Protein AF-A0A1Y2A4E4-F1 (afdb_monomer)

pLDDT: mean 77.06, std 19.56, range [25.09, 95.38]

Secondary structure (DSSP, 8-state):
---HHHHHHHHHHHTSGGG--HHHHHHHHHHHHHHHH----HHHHHHHHHHHHHHHHHHHHHHHHHHHHHHHHHHHHHHHHS------------------------------HHHHHHHHHHHHHHHHHHHHHHHHHHHHHHGGGSSS-HHHHHHHHHHHHHHHHHTT-HHHHHHHHHHHHHHHHHHHSTT-S----SSHHHHHHHHHTPPP---SS-HHHHHHHHHHHHHHHHHHHHHTT--HHHHHS----HHHHHHHHHTT-HHHHHHHHHHHHHHHHHHIIIIITTT-HHHHHHHHHHHHHHHHTSTT--HHHHHHHHHHHHHHHHHHHHHHHS--

Radius of gyration: 25.04 Å; Cα contacts (8 Å, |Δi|>4): 281; chains: 1; bounding box: 75×57×62 Å

Foldseek 3Di:
DDDPVLLVVLLVLLLELLSFAPVSLVSLCVVCVCLVVDDVDPPSLLVVLVVQLVSLVSSLVSLLVSLVVVLVVVVVVVVVVPPDDPPDDDDDDDDDDDDDDDDDDDDDPPPPPVPVVVVSSPRSNVRSLSSNVSSLVSCVSSVVNDPDPPLVSLVSLLSSLVSCLSVPVLVSSLVSLLVSVVVLCVPPPVVVQDDDDDDSVVSLVSLQADADDDDPPPLLSNLVSSLSSNLSSCSSCLSVVNNVVVVVDDDRCNLVSLVVCCVVDVVSSQVSLQVLLVSLLVSLVPHDVQPPLVSSLVSNVSSLVSVVSHPPDDPVVSVVSNVVSVVSSVVNVVVVVPPD

Solvent-accessible surface area (backbone atoms only — not comparable to full-atom values): 19712 Å² total; per-residue (Å²): 132,86,61,64,69,64,53,51,52,51,50,59,30,40,70,37,68,94,61,35,34,66,69,54,38,54,49,49,52,61,70,45,34,68,70,76,69,51,72,96,48,68,71,63,50,40,61,44,20,76,62,47,39,65,51,28,53,51,47,34,53,40,37,53,49,41,55,49,51,53,45,52,53,54,53,52,52,49,50,63,71,67,69,83,80,84,86,77,89,85,81,92,84,90,89,82,89,80,92,76,90,77,92,72,92,74,81,87,75,81,77,75,61,69,60,63,56,56,55,70,45,48,56,22,50,50,21,48,49,56,41,39,54,52,25,48,54,52,40,61,76,27,39,94,58,44,100,55,60,72,67,61,56,54,45,49,51,49,51,49,32,50,47,27,49,69,73,68,38,49,71,64,19,51,57,48,47,51,53,50,48,55,50,48,38,65,70,77,40,79,66,75,64,86,89,81,81,91,48,76,67,53,52,44,49,55,54,32,46,53,77,87,73,97,58,96,62,65,54,69,60,52,46,54,45,53,44,51,47,32,53,46,44,53,49,50,30,48,75,70,72,54,50,63,59,65,79,75,53,88,64,71,29,57,62,57,45,36,55,64,37,35,84,79,39,50,70,59,23,36,52,50,28,50,50,51,22,53,53,38,54,48,52,28,75,76,65,21,66,83,76,38,41,68,59,26,42,54,41,48,50,53,20,50,53,33,44,68,72,31,95,84,73,53,72,67,58,52,52,54,49,53,51,53,46,51,51,55,32,54,54,56,54,53,59,66,68,69,78,117

Sequence (340 aa):
MLKVENINSILISYSSISKCNSKLVCSLNKIFKPVLTSKDDNENLKKLAFQYAPIAMKIFNQIIKTLSDINNDISSNKKRKIKFIDLSEDSTDNPTKKRRNNNNKINDEIINDDLDFVQNYTNEKISLIESSKITLKVLERLETYLNVKPIDIDLAHSNLITKLIEVQMIESAEIQLKHLYDRIKLRYFENKINDLYDEILELHKDILEIPVIDNAEDITKISQLIITTQLNSMKCLSCQNKLDFLFNGKNITMYKWCEYIRNKDKLLSEKLYSNICRVLLKLISEKYKDRNPVTAFNIQYLALEAMSRTSGFTISWYIDAVLKYGYSVEQKTKNNFGNY

Mean predicted aligned error: 11.76 Å

Structure (mmCIF, N/CA/C/O backbone):
data_AF-A0A1Y2A4E4-F1
#
_entry.id   AF-A0A1Y2A4E4-F1
#
loop_
_atom_site.group_PDB
_atom_site.id
_atom_site.type_symbol
_atom_site.label_atom_id
_atom_site.label_alt_id
_atom_site.label_comp_id
_atom_site.label_asym_id
_atom_site.label_entity_id
_atom_site.label_seq_id
_atom_site.pdbx_PDB_ins_code
_atom_site.Cartn_x
_atom_site.Cartn_y
_atom_site.Cartn_z
_atom_site.occupancy
_atom_site.B_iso_or_equiv
_atom_site.auth_seq_id
_atom_site.auth_comp_id
_atom_site.auth_asym_id
_atom_site.auth_atom_id
_atom_site.pdbx_PDB_model_num
ATOM 1 N N . MET A 1 1 ? -16.859 7.289 31.411 1.00 52.16 1 MET A N 1
ATOM 2 C CA . MET A 1 1 ? -17.017 8.324 30.366 1.00 52.16 1 MET A CA 1
ATOM 3 C C . MET A 1 1 ? -15.629 8.855 30.016 1.00 52.16 1 MET A C 1
ATOM 5 O O . MET A 1 1 ? -14.869 9.138 30.937 1.00 52.16 1 MET A O 1
ATOM 9 N N . LEU A 1 2 ? -15.248 8.891 28.734 1.00 63.44 2 LEU A N 1
ATOM 10 C CA . LEU A 1 2 ? -13.931 9.385 28.301 1.00 63.44 2 LEU A CA 1
ATOM 11 C C . LEU A 1 2 ? -13.804 10.881 28.614 1.00 63.44 2 LEU A C 1
ATOM 13 O O . LEU A 1 2 ? -14.659 11.665 28.211 1.00 63.44 2 LEU A O 1
ATOM 17 N N . LYS A 1 3 ? -12.741 11.290 29.313 1.00 72.56 3 LYS A N 1
ATOM 18 C CA . LYS A 1 3 ? -12.461 12.716 29.519 1.00 72.56 3 LYS A CA 1
ATOM 19 C C . LYS A 1 3 ? -11.923 13.300 28.214 1.00 72.56 3 LYS A C 1
ATOM 21 O O . LYS A 1 3 ? -10.836 12.922 27.783 1.00 72.56 3 LYS A O 1
ATOM 26 N N . VAL A 1 4 ? -12.682 14.204 27.595 1.00 68.62 4 VAL A N 1
ATOM 27 C CA . VAL A 1 4 ? -12.339 14.860 26.316 1.00 68.62 4 VAL A CA 1
ATOM 28 C C . VAL A 1 4 ? -10.959 15.527 26.375 1.00 68.62 4 VAL A C 1
ATOM 30 O O . VAL A 1 4 ? -10.183 15.435 25.428 1.00 68.62 4 VAL A O 1
ATOM 33 N N . GLU A 1 5 ? -10.606 16.098 27.526 1.00 64.69 5 GLU A N 1
ATOM 34 C CA . GLU A 1 5 ? -9.295 16.700 27.800 1.00 64.69 5 GLU A CA 1
ATOM 35 C C . GLU A 1 5 ? -8.127 15.718 27.602 1.00 64.69 5 GLU A C 1
ATOM 37 O O . GLU A 1 5 ? -7.106 16.088 27.024 1.00 64.69 5 GLU A O 1
ATOM 42 N N . ASN A 1 6 ? -8.294 14.444 27.985 1.00 79.06 6 ASN A N 1
ATOM 43 C CA . ASN A 1 6 ? -7.264 13.413 27.808 1.00 79.06 6 ASN A CA 1
ATOM 44 C C . ASN A 1 6 ? -7.073 13.025 26.336 1.00 79.06 6 ASN A C 1
ATOM 46 O O . ASN A 1 6 ? -5.987 12.620 25.940 1.00 79.06 6 ASN A O 1
ATOM 50 N N . ILE A 1 7 ? -8.126 13.115 25.522 1.00 81.44 7 ILE A N 1
ATOM 51 C CA . ILE A 1 7 ? -8.045 12.804 24.089 1.00 81.44 7 ILE A CA 1
ATOM 52 C C . ILE A 1 7 ? -7.378 13.962 23.349 1.00 81.44 7 ILE A C 1
ATOM 54 O O . ILE A 1 7 ? -6.497 13.741 22.520 1.00 81.44 7 ILE A O 1
ATOM 58 N N . ASN A 1 8 ? -7.761 15.196 23.677 1.00 82.31 8 ASN A N 1
ATOM 59 C CA . ASN A 1 8 ? -7.178 16.387 23.070 1.00 82.31 8 ASN A CA 1
ATOM 60 C C . ASN A 1 8 ? -5.689 16.515 23.396 1.00 82.31 8 ASN A C 1
ATOM 62 O O . ASN A 1 8 ? -4.908 16.825 22.500 1.00 82.31 8 ASN A O 1
ATOM 66 N N . SER A 1 9 ? -5.272 16.219 24.632 1.00 84.25 9 SER A N 1
ATOM 67 C CA . SER A 1 9 ? -3.849 16.231 24.987 1.00 84.25 9 SER A CA 1
ATOM 68 C C . SER A 1 9 ? -3.047 15.221 24.161 1.00 84.25 9 SER A C 1
ATOM 70 O O . SER A 1 9 ? -1.995 15.568 23.635 1.00 84.25 9 SER A O 1
ATOM 72 N N . ILE A 1 10 ? -3.584 14.017 23.947 1.00 84.94 10 ILE A N 1
ATOM 73 C CA . ILE A 1 10 ? -2.958 12.990 23.105 1.00 84.94 10 ILE A CA 1
ATOM 74 C C . ILE A 1 10 ? -2.880 13.423 21.640 1.00 84.94 10 ILE A C 1
ATOM 76 O O . ILE A 1 10 ? -1.838 13.255 21.009 1.00 84.94 10 ILE A O 1
ATOM 80 N N . LEU A 1 11 ? -3.949 14.005 21.093 1.00 84.81 11 LEU A N 1
ATOM 81 C CA . LEU A 1 11 ? -3.948 14.523 19.722 1.00 84.81 11 LEU A CA 1
ATOM 82 C C . LEU A 1 11 ? -2.909 15.639 19.540 1.00 84.81 11 LEU A C 1
ATOM 84 O O . LEU A 1 11 ? -2.193 15.647 18.541 1.00 84.81 11 LEU A O 1
ATOM 88 N N . ILE A 1 12 ? -2.780 16.539 20.520 1.00 86.25 12 ILE A N 1
ATOM 89 C CA . ILE A 1 12 ? -1.754 17.593 20.536 1.00 86.25 12 ILE A CA 1
ATOM 90 C C . ILE A 1 12 ? -0.348 16.994 20.654 1.00 86.25 12 ILE A C 1
ATOM 92 O O . ILE A 1 12 ? 0.596 17.515 20.066 1.00 86.25 12 ILE A O 1
ATOM 96 N N . SER A 1 13 ? -0.170 15.909 21.405 1.00 85.44 13 SER A N 1
ATOM 97 C CA . SER A 1 13 ? 1.123 15.228 21.468 1.00 85.44 13 SER A CA 1
ATOM 98 C C . SER A 1 13 ? 1.496 14.605 20.125 1.00 85.44 13 SER A C 1
ATOM 100 O O . SER A 1 13 ? 2.639 14.737 19.705 1.00 85.44 13 SER A O 1
ATOM 102 N N . TYR A 1 14 ? 0.542 14.004 19.409 1.00 88.44 14 TYR A N 1
ATOM 103 C CA . TYR A 1 14 ? 0.808 13.451 18.081 1.00 88.44 14 TYR A CA 1
ATOM 104 C C . TYR A 1 14 ? 0.919 14.493 16.977 1.00 88.44 14 TYR A C 1
ATOM 106 O O . TYR A 1 14 ? 1.303 14.117 15.879 1.00 88.44 14 TYR A O 1
ATOM 114 N N . SER A 1 15 ? 0.633 15.776 17.214 1.00 86.12 15 SER A N 1
ATOM 115 C CA . SER A 1 15 ? 0.840 16.815 16.197 1.00 86.12 15 SER A CA 1
ATOM 116 C C . SER A 1 15 ? 2.300 17.238 16.030 1.00 86.12 15 SER A C 1
ATOM 118 O O . SER A 1 15 ? 2.618 17.929 15.068 1.00 86.12 15 SER A O 1
ATOM 120 N N . SER A 1 16 ? 3.186 16.824 16.940 1.00 84.19 16 SER A N 1
ATOM 121 C CA . SER A 1 16 ? 4.608 17.164 16.917 1.00 84.19 16 SER A CA 1
ATOM 122 C C . SER A 1 16 ? 5.448 15.963 17.320 1.00 84.19 16 SER A C 1
ATOM 124 O O . SER A 1 16 ? 5.288 15.435 18.421 1.00 84.19 16 SER A O 1
ATOM 126 N N . ILE A 1 17 ? 6.402 15.568 16.473 1.00 82.50 17 ILE A N 1
ATOM 127 C CA . ILE A 1 17 ? 7.252 14.406 16.751 1.00 82.50 17 ILE A CA 1
ATOM 128 C C . ILE A 1 17 ? 8.035 14.533 18.064 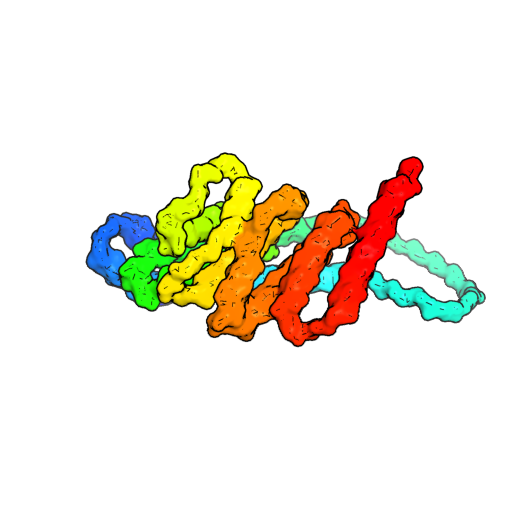1.00 82.50 17 ILE A C 1
ATOM 130 O O . ILE A 1 17 ? 8.097 13.572 18.819 1.00 82.50 17 ILE A O 1
ATOM 134 N N . SER A 1 18 ? 8.521 15.729 18.404 1.00 82.06 18 SER A N 1
ATOM 135 C CA . SER A 1 18 ? 9.272 15.993 19.644 1.00 82.06 18 SER A CA 1
ATOM 136 C C . SER A 1 18 ? 8.498 15.708 20.937 1.00 82.06 18 SER A C 1
ATOM 138 O O . SER A 1 18 ? 9.076 15.669 22.018 1.00 82.06 18 SER A O 1
ATOM 140 N N . LYS A 1 19 ? 7.174 15.540 20.851 1.00 84.12 19 LYS A N 1
ATOM 141 C CA . LYS A 1 19 ? 6.310 15.211 21.991 1.00 84.12 19 LYS A CA 1
ATOM 142 C C . LYS A 1 19 ? 5.974 13.720 22.059 1.00 84.12 19 LYS A C 1
ATOM 144 O O . LYS A 1 19 ? 5.317 13.304 23.015 1.00 84.12 19 LYS A O 1
ATOM 149 N N . CYS A 1 20 ? 6.390 12.926 21.072 1.00 85.81 20 CYS A N 1
ATOM 150 C CA . CYS A 1 20 ? 6.051 11.514 20.957 1.00 85.81 20 CYS A CA 1
ATOM 151 C C . CYS A 1 20 ? 6.986 10.649 21.802 1.00 85.81 20 CYS A C 1
ATOM 153 O O . CYS A 1 20 ? 8.188 10.645 21.606 1.00 85.81 20 CYS A O 1
ATOM 155 N N . ASN A 1 21 ? 6.451 9.882 22.750 1.00 87.19 21 ASN A N 1
ATOM 156 C CA . ASN A 1 21 ? 7.269 9.009 23.596 1.00 87.19 21 ASN A CA 1
ATOM 157 C C . ASN A 1 21 ? 6.493 7.766 24.046 1.00 87.19 21 ASN A C 1
ATOM 159 O O . ASN A 1 21 ? 5.289 7.640 23.805 1.00 87.19 21 ASN A O 1
ATOM 163 N N . SER A 1 22 ? 7.169 6.840 24.721 1.00 85.00 22 SER A N 1
ATOM 164 C CA . SER A 1 22 ? 6.572 5.587 25.204 1.00 85.00 22 SER A CA 1
ATOM 165 C C . SER A 1 22 ? 5.397 5.791 26.177 1.00 85.00 22 SER A C 1
ATOM 167 O O . SER A 1 22 ? 4.478 4.971 26.217 1.00 85.00 22 SER A O 1
ATOM 169 N N . LYS A 1 23 ? 5.341 6.911 26.918 1.00 87.12 23 LYS A N 1
ATOM 170 C CA . LYS A 1 23 ? 4.212 7.217 27.819 1.00 87.12 23 LYS A CA 1
ATOM 171 C C . LYS A 1 23 ? 2.913 7.475 27.052 1.00 87.12 23 LYS A C 1
ATOM 173 O O . LYS A 1 23 ? 1.837 7.190 27.587 1.00 87.12 23 LYS A O 1
ATOM 178 N N . LEU A 1 24 ? 2.987 7.967 25.813 1.00 86.06 24 LEU A N 1
ATOM 179 C CA . LEU A 1 24 ? 1.805 8.117 24.959 1.00 86.06 24 LEU A CA 1
ATOM 180 C C . LEU A 1 24 ? 1.232 6.762 24.548 1.00 86.06 24 LEU A C 1
ATOM 182 O O . LEU A 1 24 ? 0.022 6.568 24.650 1.00 86.06 24 LEU A O 1
ATOM 186 N N . VAL A 1 25 ? 2.091 5.803 24.194 1.00 87.94 25 VAL A N 1
ATOM 187 C CA . VAL A 1 25 ? 1.684 4.420 23.890 1.00 87.94 25 VAL A CA 1
ATOM 188 C C . VAL A 1 25 ? 0.954 3.814 25.092 1.00 87.94 25 VAL A C 1
ATOM 190 O O . VAL A 1 25 ? -0.148 3.280 24.965 1.00 87.94 25 VAL A O 1
ATOM 193 N N . CYS A 1 26 ? 1.510 3.977 26.299 1.00 86.75 26 CYS A N 1
ATOM 194 C CA . CYS A 1 26 ? 0.861 3.552 27.542 1.00 86.75 26 CYS A CA 1
ATOM 195 C C . CYS A 1 26 ? -0.490 4.247 27.772 1.00 86.75 26 CYS A C 1
ATOM 197 O O . CYS A 1 26 ? -1.440 3.616 28.236 1.00 86.75 26 CYS A O 1
ATOM 199 N N . SER A 1 27 ? -0.593 5.538 27.452 1.00 87.94 27 SER A N 1
ATOM 200 C CA . SER A 1 27 ? -1.838 6.306 27.573 1.00 87.94 27 SER A CA 1
ATOM 201 C C . SER A 1 27 ? -2.910 5.807 26.607 1.00 87.94 27 SER A C 1
ATOM 203 O O . SER A 1 27 ? -4.051 5.608 27.023 1.00 87.94 27 SER A O 1
ATOM 205 N N . LEU A 1 28 ? -2.545 5.515 25.356 1.00 89.06 28 LEU A N 1
ATOM 206 C CA . LEU A 1 28 ? -3.453 4.910 24.383 1.00 89.06 28 LEU A CA 1
ATOM 207 C C . LEU A 1 28 ? -3.920 3.530 24.829 1.00 89.06 28 LEU A C 1
ATOM 209 O O . LEU A 1 28 ? -5.119 3.273 24.829 1.00 89.06 28 LEU A O 1
ATOM 213 N N . ASN A 1 29 ? -3.003 2.672 25.280 1.00 88.88 29 ASN A N 1
ATOM 214 C CA . ASN A 1 29 ? -3.359 1.358 25.809 1.00 88.88 29 ASN A CA 1
ATOM 215 C C . ASN A 1 29 ? -4.324 1.461 26.992 1.00 88.88 29 ASN A C 1
ATOM 217 O O . ASN A 1 29 ? -5.263 0.679 27.076 1.00 88.88 29 ASN A O 1
ATOM 221 N N . LYS A 1 30 ? -4.153 2.445 27.885 1.00 88.19 30 LYS A N 1
ATOM 222 C CA . LYS A 1 30 ? -5.098 2.695 28.986 1.00 88.19 30 LYS A CA 1
ATOM 223 C C . LYS A 1 30 ? -6.464 3.158 28.484 1.00 88.19 30 LYS A C 1
ATOM 225 O O . LYS A 1 30 ? -7.477 2.669 28.973 1.00 88.19 30 LYS A O 1
ATOM 230 N N . ILE A 1 31 ? -6.494 4.079 27.521 1.00 88.69 31 ILE A N 1
ATOM 231 C CA . ILE A 1 31 ? -7.736 4.615 26.949 1.00 88.69 31 ILE A CA 1
ATOM 232 C C . ILE A 1 31 ? -8.514 3.524 26.227 1.00 88.69 31 ILE A C 1
ATOM 234 O O . ILE A 1 31 ? -9.710 3.374 26.462 1.00 88.69 31 ILE A O 1
ATOM 238 N N . PHE A 1 32 ? -7.833 2.752 25.384 1.00 90.25 32 PHE A N 1
ATOM 239 C CA . PHE A 1 32 ? -8.431 1.710 24.563 1.00 90.25 32 PHE A CA 1
ATOM 240 C C . PHE A 1 32 ? -8.541 0.356 25.263 1.00 90.25 32 PHE A C 1
ATOM 242 O O . PHE A 1 32 ? -9.152 -0.553 24.702 1.00 90.25 32 PHE A O 1
ATOM 249 N N . LYS A 1 33 ? -8.035 0.221 26.499 1.00 89.38 33 LYS A N 1
ATOM 250 C CA . LYS A 1 33 ? -8.145 -1.001 27.310 1.00 89.38 33 LYS A CA 1
ATOM 251 C C . LYS A 1 33 ? -9.552 -1.608 27.280 1.00 89.38 33 LYS A C 1
ATOM 253 O O . LYS A 1 33 ? -9.629 -2.804 27.026 1.00 89.38 33 LYS A O 1
ATOM 258 N N . PRO A 1 34 ? -10.653 -0.840 27.451 1.00 86.56 34 PRO A N 1
ATOM 259 C CA . PRO A 1 34 ? -12.000 -1.407 27.431 1.00 86.56 34 PRO A CA 1
ATOM 260 C C . PRO A 1 34 ? -12.324 -2.151 26.134 1.00 86.56 34 PRO A C 1
ATOM 262 O O . PRO A 1 34 ? -12.910 -3.222 26.190 1.00 86.56 34 PRO A O 1
ATOM 265 N N . VAL A 1 35 ? -11.895 -1.632 24.980 1.00 87.44 35 VAL A N 1
ATOM 266 C CA . VAL A 1 35 ? -12.080 -2.305 23.685 1.00 87.44 35 VAL A CA 1
ATOM 267 C C . VAL A 1 35 ? -11.137 -3.500 23.576 1.00 87.44 35 VAL A C 1
ATOM 269 O O . VAL A 1 35 ? -11.566 -4.608 23.271 1.00 87.44 35 VAL A O 1
ATOM 272 N N . LEU A 1 36 ? -9.856 -3.297 23.888 1.00 84.88 36 LEU A N 1
ATOM 273 C CA . LEU A 1 36 ? -8.806 -4.298 23.699 1.00 84.88 36 LEU A CA 1
ATOM 274 C C . LEU A 1 36 ? -8.972 -5.538 24.588 1.00 84.88 36 LEU A C 1
ATOM 276 O O . LEU A 1 36 ? -8.594 -6.623 24.155 1.00 84.88 36 LEU A O 1
ATOM 280 N N . THR A 1 37 ? -9.533 -5.398 25.794 1.00 84.88 37 THR A N 1
ATOM 281 C CA . THR A 1 37 ? -9.696 -6.500 26.760 1.00 84.88 37 THR A CA 1
ATOM 282 C C . THR A 1 37 ? -11.131 -6.993 26.910 1.00 84.88 37 THR A C 1
ATOM 284 O O . THR A 1 37 ? -11.359 -7.931 27.671 1.00 84.88 37 THR A O 1
ATOM 287 N N . SER A 1 38 ? -12.109 -6.358 26.258 1.00 79.56 38 SER A N 1
ATOM 288 C CA . SER A 1 38 ? -13.492 -6.845 26.303 1.00 79.56 38 SER A CA 1
ATOM 289 C C . SER A 1 38 ? -13.588 -8.258 25.723 1.00 79.56 38 SER A C 1
ATOM 291 O O . SER A 1 38 ? -12.877 -8.603 24.775 1.00 79.56 38 SER A O 1
ATOM 293 N N . LYS A 1 39 ? -14.450 -9.087 26.319 1.00 75.38 39 LYS A N 1
ATOM 294 C CA . LYS A 1 39 ? -14.941 -10.304 25.666 1.00 75.38 39 LYS A CA 1
ATOM 295 C C . LYS A 1 39 ? -15.916 -9.889 24.566 1.00 75.38 39 LYS A C 1
ATOM 297 O O . LYS A 1 39 ? -16.476 -8.795 24.649 1.00 75.38 39 LYS A O 1
ATOM 302 N N . ASP A 1 40 ? -16.096 -10.736 23.561 1.00 68.25 40 ASP A N 1
ATOM 303 C CA . ASP A 1 40 ? -16.934 -10.455 22.390 1.00 68.25 40 ASP A CA 1
ATOM 304 C C . ASP A 1 40 ? -18.444 -10.500 22.707 1.00 68.25 40 ASP A C 1
ATOM 306 O O . ASP A 1 40 ? -19.223 -11.180 22.048 1.00 68.25 40 ASP A O 1
ATOM 310 N N . ASP A 1 41 ? -18.875 -9.759 23.732 1.00 66.06 41 ASP A N 1
ATOM 311 C CA . ASP A 1 41 ? -20.283 -9.526 24.031 1.00 66.06 41 ASP A CA 1
ATOM 312 C C . ASP A 1 41 ? -20.799 -8.377 23.152 1.00 66.06 41 ASP A C 1
ATOM 314 O O . ASP A 1 41 ? -20.422 -7.207 23.324 1.00 66.06 41 ASP A O 1
ATOM 318 N N . ASN A 1 42 ? -21.696 -8.725 22.222 1.00 66.81 42 ASN A N 1
ATOM 319 C CA . ASN A 1 42 ? -22.209 -7.849 21.162 1.00 66.81 42 ASN A CA 1
ATOM 320 C C . ASN A 1 42 ? -22.698 -6.470 21.658 1.00 66.81 42 ASN A C 1
ATOM 322 O O . ASN A 1 42 ? -22.431 -5.453 21.019 1.00 66.81 42 ASN A O 1
ATOM 326 N N . GLU A 1 43 ? -23.407 -6.383 22.791 1.00 74.56 43 GLU A N 1
ATOM 327 C CA . GLU A 1 43 ? -23.998 -5.109 23.238 1.00 74.56 43 GLU A CA 1
ATOM 328 C C . GLU A 1 43 ? -22.983 -4.109 23.806 1.00 74.56 43 GLU A C 1
ATOM 330 O O . GLU A 1 43 ? -23.106 -2.898 23.586 1.00 74.56 43 GLU A O 1
ATOM 335 N N . ASN A 1 44 ? -21.977 -4.592 24.536 1.00 77.56 44 ASN A N 1
ATOM 336 C CA . ASN A 1 44 ? -20.966 -3.727 25.139 1.00 77.56 44 ASN A CA 1
ATOM 337 C C . ASN A 1 44 ? -20.002 -3.203 24.073 1.00 77.56 44 ASN A C 1
ATOM 339 O O . ASN A 1 44 ? -19.738 -2.000 24.029 1.00 77.56 44 ASN A O 1
ATOM 343 N N . LEU A 1 45 ? -19.546 -4.069 23.164 1.00 80.25 45 LEU A N 1
ATOM 344 C CA . LEU A 1 45 ? -18.704 -3.663 22.038 1.00 80.25 45 LEU A CA 1
ATOM 345 C C . LEU A 1 45 ? -19.417 -2.681 21.108 1.00 80.25 45 LEU A C 1
ATOM 347 O O . LEU A 1 45 ? -18.819 -1.676 20.728 1.00 80.25 45 LEU A O 1
ATOM 351 N N . LYS A 1 46 ? -20.712 -2.882 20.832 1.00 82.56 46 LYS A N 1
ATOM 352 C CA . LYS A 1 46 ? -21.510 -1.937 20.038 1.00 82.56 46 LYS A CA 1
ATOM 353 C C . LYS A 1 46 ? -21.550 -0.538 20.657 1.00 82.56 46 LYS A C 1
ATOM 355 O O . LYS A 1 46 ? -21.364 0.450 19.951 1.00 82.56 46 LYS A O 1
ATOM 360 N N . LYS A 1 47 ? -21.738 -0.425 21.978 1.00 83.50 47 LYS A N 1
ATOM 361 C CA . LYS A 1 47 ? -21.698 0.873 22.684 1.00 83.50 47 LYS A CA 1
ATOM 362 C C . LYS A 1 47 ? -20.307 1.509 22.633 1.00 83.50 47 LYS A C 1
ATOM 364 O O . LYS A 1 47 ? -20.192 2.720 22.443 1.00 83.50 47 LYS A O 1
ATOM 369 N N . LEU A 1 48 ? -19.257 0.701 22.783 1.00 85.25 48 LEU A N 1
ATOM 370 C CA . LEU A 1 48 ? -17.876 1.169 22.682 1.00 85.25 48 LEU A CA 1
ATOM 371 C C . LEU A 1 48 ? -17.537 1.629 21.255 1.00 85.25 48 LEU A C 1
ATOM 373 O O . LEU A 1 48 ? -16.837 2.626 21.101 1.00 85.25 48 LEU A O 1
ATOM 377 N N . ALA A 1 49 ? -18.074 0.982 20.219 1.00 84.31 49 ALA A N 1
ATOM 378 C CA . ALA A 1 49 ? -17.800 1.305 18.821 1.00 84.31 49 ALA A CA 1
ATOM 379 C C . ALA A 1 49 ? -18.082 2.776 18.489 1.00 84.31 49 ALA A C 1
ATOM 381 O O . ALA A 1 49 ? -17.194 3.481 18.004 1.00 84.31 49 ALA A O 1
ATOM 382 N N . PHE A 1 50 ? -19.269 3.271 18.855 1.00 82.56 50 PHE A N 1
ATOM 383 C CA . PHE A 1 50 ? -19.669 4.663 18.621 1.00 82.56 50 PHE A CA 1
ATOM 384 C C . PHE A 1 50 ? -18.776 5.689 19.327 1.00 82.56 50 PHE A C 1
ATOM 386 O O . PHE A 1 50 ? -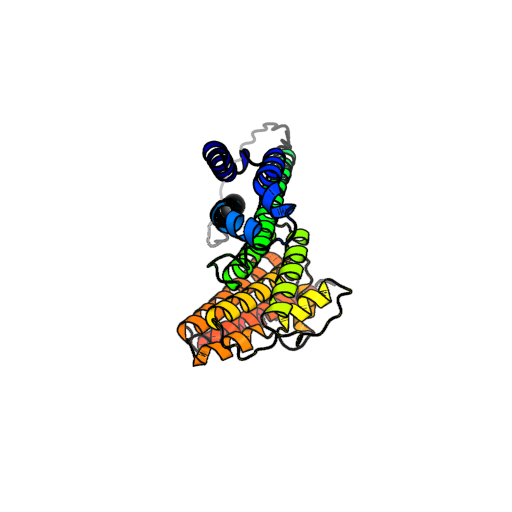18.622 6.809 18.844 1.00 82.56 50 PHE A O 1
ATOM 393 N N . GLN A 1 51 ? -18.180 5.323 20.462 1.00 84.44 51 GLN A N 1
ATOM 394 C CA . GLN A 1 51 ? -17.320 6.224 21.228 1.00 84.44 51 GLN A CA 1
ATOM 395 C C . GLN A 1 51 ? -15.874 6.176 20.736 1.00 84.44 51 GLN A C 1
ATOM 397 O O . GLN A 1 51 ? -15.250 7.214 20.532 1.00 84.44 51 GLN A O 1
ATOM 402 N N . TYR A 1 52 ? -15.332 4.975 20.550 1.00 88.31 52 TYR A N 1
ATOM 403 C CA . TYR A 1 52 ? -13.898 4.762 20.399 1.00 88.31 52 TYR A CA 1
ATOM 404 C C . TYR A 1 52 ? -13.423 4.778 18.951 1.00 88.31 52 TYR A C 1
ATOM 406 O O . TYR A 1 52 ? -12.304 5.227 18.711 1.00 88.31 52 TYR A O 1
ATOM 414 N N . ALA A 1 53 ? -14.236 4.360 17.980 1.00 87.31 53 ALA A N 1
ATOM 415 C CA . ALA A 1 53 ? -13.784 4.308 16.591 1.00 87.31 53 ALA A CA 1
ATOM 416 C C . ALA A 1 53 ? -13.509 5.689 15.972 1.00 87.31 53 ALA A C 1
ATOM 418 O O . ALA A 1 53 ? -12.445 5.851 15.369 1.00 87.31 53 ALA A O 1
ATOM 419 N N . PRO A 1 54 ? -14.354 6.728 16.164 1.00 87.12 54 PRO A N 1
ATOM 420 C CA . PRO A 1 54 ? -14.034 8.065 15.663 1.00 87.12 54 PRO A CA 1
ATOM 421 C C . PRO A 1 54 ? -12.742 8.615 16.276 1.00 87.12 54 PRO A C 1
ATOM 423 O O . PRO A 1 54 ? -11.983 9.317 15.612 1.00 87.12 54 PRO A O 1
ATOM 426 N N . ILE A 1 55 ? -12.477 8.284 17.544 1.00 88.69 55 ILE A N 1
ATOM 427 C CA . ILE A 1 55 ? -11.262 8.692 18.255 1.00 88.69 55 ILE A CA 1
ATOM 428 C C . ILE A 1 55 ? -10.049 7.944 17.701 1.00 88.69 55 ILE A C 1
ATOM 430 O O . ILE A 1 55 ? -9.049 8.579 17.376 1.00 88.69 55 ILE A O 1
ATOM 434 N N . ALA A 1 56 ? -10.140 6.621 17.555 1.00 89.94 56 ALA A N 1
ATOM 435 C CA . ALA A 1 56 ? -9.073 5.795 17.006 1.00 89.94 56 ALA A CA 1
ATOM 436 C C . ALA A 1 56 ? -8.695 6.246 15.591 1.00 89.94 56 ALA A C 1
ATOM 438 O O . ALA A 1 56 ? -7.518 6.472 15.331 1.00 89.94 56 ALA A O 1
ATOM 439 N N . MET A 1 57 ? -9.682 6.496 14.724 1.00 90.69 57 MET A N 1
ATOM 440 C CA . MET A 1 57 ? -9.443 6.989 13.366 1.00 90.69 57 MET A CA 1
ATOM 441 C C . MET A 1 57 ? -8.827 8.397 13.355 1.00 90.69 57 MET A C 1
ATOM 443 O O . MET A 1 57 ? -7.894 8.659 12.599 1.00 90.69 57 MET A O 1
ATOM 447 N N . LYS A 1 58 ? -9.291 9.315 14.218 1.00 90.81 58 LYS A N 1
ATOM 448 C CA . LYS A 1 58 ? -8.690 10.657 14.345 1.00 90.81 58 LYS A CA 1
ATOM 449 C C . LYS A 1 58 ? -7.231 10.596 14.791 1.00 90.81 58 LYS A C 1
ATOM 451 O O . LYS A 1 58 ? -6.393 11.274 14.202 1.00 90.81 58 LYS A O 1
ATOM 456 N N . ILE A 1 59 ? -6.930 9.788 15.808 1.00 91.19 59 ILE A N 1
ATOM 457 C CA . ILE A 1 59 ? -5.563 9.604 16.307 1.00 91.19 59 ILE A CA 1
ATOM 458 C C . ILE A 1 59 ? -4.694 8.965 15.221 1.00 91.19 59 ILE A C 1
ATOM 460 O O . ILE A 1 59 ? -3.608 9.469 14.951 1.00 91.19 59 ILE A O 1
ATOM 464 N N . PHE A 1 60 ? -5.187 7.920 14.553 1.00 92.75 60 PHE A N 1
ATOM 465 C CA . PHE A 1 60 ? -4.485 7.267 13.451 1.00 92.75 60 PHE A CA 1
ATOM 466 C C . PHE A 1 60 ? -4.130 8.260 12.337 1.00 92.75 60 PHE A C 1
ATOM 468 O O . PHE A 1 60 ? -2.966 8.388 11.966 1.00 92.75 60 PHE A O 1
ATOM 475 N N . ASN A 1 61 ? -5.104 9.039 11.862 1.00 91.81 61 ASN A N 1
ATOM 476 C CA . ASN A 1 61 ? -4.876 10.034 10.815 1.00 91.81 61 ASN A CA 1
ATOM 477 C C . ASN A 1 61 ? -3.875 11.115 11.244 1.00 91.81 61 ASN A C 1
ATOM 479 O O . ASN A 1 61 ? -3.044 11.538 10.440 1.00 91.81 61 ASN A O 1
ATOM 483 N N . GLN A 1 62 ? -3.911 11.534 12.513 1.00 92.06 62 GLN A N 1
ATOM 484 C CA . GLN A 1 62 ? -2.931 12.473 13.055 1.00 92.06 62 GLN A CA 1
ATOM 485 C C . GLN A 1 62 ? -1.519 11.871 13.065 1.00 92.06 62 GLN A C 1
ATOM 487 O O . GLN A 1 62 ? -0.575 12.544 12.662 1.00 92.06 62 GLN A O 1
ATOM 492 N N . ILE A 1 63 ? -1.374 10.603 13.457 1.00 91.81 63 ILE A N 1
ATOM 493 C CA . ILE A 1 63 ? -0.094 9.883 13.426 1.00 91.81 63 ILE A CA 1
ATOM 494 C C . ILE A 1 63 ? 0.438 9.776 11.990 1.00 91.81 63 ILE A C 1
ATOM 496 O O . ILE A 1 63 ? 1.606 10.072 11.750 1.00 91.81 63 ILE A O 1
ATOM 500 N N . ILE A 1 64 ? -0.407 9.403 11.023 1.00 91.44 64 ILE A N 1
ATOM 501 C CA . ILE A 1 64 ? -0.024 9.296 9.604 1.00 91.44 64 ILE A CA 1
ATOM 502 C C . ILE A 1 64 ? 0.430 10.643 9.039 1.00 91.44 64 ILE A C 1
ATOM 504 O O . ILE A 1 64 ? 1.410 10.702 8.288 1.00 91.44 64 ILE A O 1
ATOM 508 N N . LYS A 1 65 ? -0.254 11.730 9.409 1.00 90.44 65 LYS A N 1
ATOM 509 C CA . LYS A 1 65 ? 0.158 13.085 9.038 1.00 90.44 65 LYS A CA 1
ATOM 510 C C . LYS A 1 65 ? 1.558 13.386 9.574 1.00 90.44 65 LYS A C 1
ATOM 512 O O . LYS A 1 65 ? 2.441 13.720 8.794 1.00 90.44 65 LYS A O 1
ATOM 517 N N . THR A 1 66 ? 1.785 13.150 10.860 1.00 89.06 66 THR A N 1
ATOM 518 C CA . THR A 1 66 ? 3.080 13.407 11.499 1.00 89.06 66 THR A CA 1
ATOM 519 C C . THR A 1 66 ? 4.195 12.548 10.907 1.00 89.06 66 THR A C 1
ATOM 521 O O . THR A 1 66 ? 5.277 13.058 10.643 1.00 89.06 66 THR A O 1
ATOM 524 N N . LEU A 1 67 ? 3.934 11.273 10.595 1.00 87.12 67 LEU A N 1
ATOM 525 C CA . LEU A 1 67 ? 4.890 10.422 9.875 1.00 87.12 67 LEU A CA 1
ATOM 526 C C . LEU A 1 67 ? 5.239 10.968 8.480 1.00 87.12 67 LEU A C 1
ATOM 528 O O . LEU A 1 67 ? 6.379 10.845 8.034 1.00 87.12 67 LEU A O 1
ATOM 532 N N . SER A 1 68 ? 4.275 11.589 7.798 1.00 85.19 68 SER A N 1
ATOM 533 C CA . SER A 1 68 ? 4.496 12.211 6.487 1.00 85.19 68 SER A CA 1
ATOM 534 C C . SER A 1 68 ? 5.375 13.455 6.583 1.00 85.19 68 SER A C 1
ATOM 536 O O . SER A 1 68 ? 6.262 13.638 5.749 1.00 85.19 68 SER A O 1
ATOM 538 N N . ASP A 1 69 ? 5.161 14.276 7.609 1.00 83.88 69 ASP A N 1
ATOM 539 C CA . ASP A 1 69 ? 5.935 15.498 7.838 1.00 83.88 69 ASP A CA 1
ATOM 540 C C . ASP A 1 69 ? 7.417 15.168 8.096 1.00 83.88 69 ASP A C 1
ATOM 542 O O . ASP A 1 69 ? 8.295 15.761 7.470 1.00 83.88 69 ASP A O 1
ATOM 546 N N . ILE A 1 70 ? 7.705 14.112 8.869 1.00 78.56 70 ILE A N 1
ATOM 547 C CA . ILE A 1 70 ? 9.078 13.605 9.074 1.00 78.56 70 ILE A CA 1
ATOM 548 C C . ILE A 1 70 ? 9.761 13.272 7.744 1.00 78.56 70 ILE A C 1
ATOM 550 O O . ILE A 1 70 ? 10.924 13.613 7.525 1.00 78.56 70 ILE A O 1
ATOM 554 N N . ASN A 1 71 ? 9.064 12.564 6.853 1.00 72.25 71 ASN A N 1
ATOM 555 C CA . ASN A 1 71 ? 9.637 12.163 5.571 1.00 72.25 71 ASN A CA 1
ATOM 556 C C . ASN A 1 71 ? 9.950 13.390 4.694 1.00 72.25 71 ASN A C 1
ATOM 558 O O . ASN A 1 71 ? 11.002 13.453 4.051 1.00 72.25 71 ASN A O 1
ATOM 562 N N . ASN A 1 72 ? 9.079 14.401 4.716 1.00 74.50 72 ASN A N 1
ATOM 563 C CA . ASN A 1 72 ? 9.310 15.659 4.010 1.00 74.50 72 ASN A CA 1
ATOM 564 C C . ASN A 1 72 ? 10.547 16.393 4.549 1.00 74.50 72 ASN A C 1
ATOM 566 O O . ASN A 1 72 ? 11.382 16.833 3.751 1.00 74.50 72 ASN A O 1
ATOM 570 N N . ASP A 1 73 ? 10.727 16.440 5.869 1.00 68.25 73 ASP A N 1
ATOM 571 C CA . ASP A 1 73 ? 11.896 17.051 6.511 1.00 68.25 73 ASP A CA 1
ATOM 572 C C . ASP A 1 73 ? 13.197 16.315 6.159 1.00 68.25 73 ASP A C 1
ATOM 574 O O . ASP A 1 73 ? 14.185 16.939 5.764 1.00 68.25 73 ASP A O 1
ATOM 578 N N . ILE A 1 74 ? 13.188 14.978 6.175 1.00 65.69 74 ILE A N 1
ATOM 579 C CA . ILE A 1 74 ? 14.333 14.161 5.741 1.00 65.69 74 ILE A CA 1
ATOM 580 C C . ILE A 1 74 ? 14.655 14.420 4.261 1.00 65.69 74 ILE A C 1
ATOM 582 O O . ILE A 1 74 ? 15.822 14.574 3.888 1.00 65.69 74 ILE A O 1
ATOM 586 N N . SER A 1 75 ? 13.635 14.490 3.401 1.00 58.69 75 SER A N 1
ATOM 587 C CA . SER A 1 75 ? 13.816 14.715 1.963 1.00 58.69 75 SER A CA 1
ATOM 588 C C . SER A 1 75 ? 14.350 16.118 1.646 1.00 58.69 75 SER A C 1
ATOM 590 O O . SER A 1 75 ? 15.198 16.274 0.764 1.00 58.69 75 SER A O 1
ATOM 592 N N . SER A 1 76 ? 13.900 17.139 2.380 1.00 58.59 76 SER A N 1
ATOM 593 C CA . SER A 1 76 ? 14.333 18.525 2.194 1.00 58.59 76 SER A CA 1
ATOM 594 C C . SER A 1 76 ? 15.759 18.739 2.704 1.00 58.59 76 SER A C 1
ATOM 596 O O . SER A 1 76 ? 16.547 19.410 2.037 1.00 58.59 76 SER A O 1
ATOM 598 N N . ASN A 1 77 ? 16.146 18.075 3.797 1.00 52.59 77 ASN A N 1
ATOM 599 C CA . ASN A 1 77 ? 17.521 18.081 4.292 1.00 52.59 77 ASN A CA 1
ATOM 600 C C . ASN A 1 77 ? 18.480 17.310 3.372 1.00 52.59 77 ASN A C 1
ATOM 602 O O . ASN A 1 77 ? 19.588 17.785 3.123 1.00 52.59 77 ASN A O 1
ATOM 606 N N . LYS A 1 78 ? 18.048 16.193 2.763 1.00 49.31 78 LYS A N 1
ATOM 607 C CA . LYS A 1 78 ? 18.811 15.536 1.683 1.00 49.31 78 LYS A CA 1
ATOM 608 C C . LYS A 1 78 ? 18.984 16.456 0.471 1.00 49.31 78 LYS A C 1
ATOM 610 O O . LYS A 1 78 ? 20.090 16.568 -0.039 1.00 49.31 78 LYS A O 1
ATOM 615 N N . LYS A 1 79 ? 17.940 17.179 0.045 1.00 41.09 79 LYS A N 1
ATOM 616 C CA . LYS A 1 79 ? 18.036 18.167 -1.051 1.00 41.09 79 LYS A CA 1
ATOM 617 C C . LYS A 1 79 ? 18.926 19.368 -0.714 1.00 41.09 79 LYS A C 1
ATOM 619 O O . LYS A 1 79 ? 19.553 19.908 -1.615 1.00 41.09 79 LYS A O 1
ATOM 624 N N . ARG A 1 80 ? 19.009 19.783 0.556 1.00 34.91 80 ARG A N 1
ATOM 625 C CA . ARG A 1 80 ? 19.964 20.812 1.007 1.00 34.91 80 ARG A CA 1
ATOM 626 C C . ARG A 1 80 ? 21.410 20.307 0.998 1.00 34.91 80 ARG A C 1
ATOM 628 O O . ARG A 1 80 ? 22.289 21.080 0.645 1.00 34.91 80 ARG A O 1
ATOM 635 N N . LYS A 1 81 ? 21.648 19.024 1.310 1.00 33.19 81 LYS A N 1
ATOM 636 C CA . LYS A 1 81 ? 22.971 18.382 1.171 1.00 33.19 81 LYS A CA 1
ATOM 637 C C . LYS A 1 81 ? 23.346 18.093 -0.299 1.00 33.19 81 LYS A C 1
ATOM 639 O O . LYS A 1 81 ? 24.524 18.094 -0.623 1.00 33.19 81 LYS A O 1
ATOM 644 N N . ILE A 1 82 ? 22.372 17.929 -1.203 1.00 30.33 82 ILE A N 1
ATOM 645 C CA . ILE A 1 82 ? 22.565 17.783 -2.666 1.00 30.33 82 ILE A CA 1
ATOM 646 C C . ILE A 1 82 ? 22.356 19.139 -3.372 1.00 30.33 82 ILE A C 1
ATOM 648 O O . ILE A 1 82 ? 21.605 19.272 -4.336 1.00 30.33 82 ILE A O 1
ATOM 652 N N . LYS A 1 83 ? 23.005 20.189 -2.871 1.00 32.69 83 LYS A N 1
ATOM 653 C CA . LYS A 1 83 ? 23.262 21.410 -3.640 1.00 32.69 83 LYS A CA 1
ATOM 654 C C . LYS A 1 83 ? 24.759 21.659 -3.616 1.00 32.69 83 LYS A C 1
ATOM 656 O O . LYS A 1 83 ? 25.203 22.453 -2.812 1.00 32.69 83 LYS A O 1
ATOM 661 N N . PHE A 1 84 ? 25.496 20.916 -4.434 1.00 33.03 84 PHE A N 1
ATOM 662 C CA . PHE A 1 84 ? 26.719 21.318 -5.134 1.00 33.03 84 PHE A CA 1
ATOM 663 C C . PHE A 1 84 ? 27.134 20.127 -6.001 1.00 33.03 84 PHE A C 1
ATOM 665 O O . PHE A 1 84 ? 27.474 19.072 -5.479 1.00 33.03 84 PHE A O 1
ATOM 672 N N . ILE A 1 85 ? 26.960 20.290 -7.308 1.00 27.66 85 ILE A N 1
ATOM 673 C CA . ILE A 1 85 ? 27.800 19.877 -8.441 1.00 27.66 85 ILE A CA 1
ATOM 674 C C . ILE A 1 85 ? 26.975 20.377 -9.632 1.00 27.66 85 ILE A C 1
ATOM 676 O O . ILE A 1 85 ? 26.097 19.697 -10.160 1.00 27.66 85 ILE A O 1
ATOM 680 N N . ASP A 1 86 ? 27.161 21.659 -9.928 1.00 28.00 86 ASP A N 1
ATOM 681 C CA . ASP A 1 86 ? 26.765 22.226 -11.207 1.00 28.00 86 ASP A CA 1
ATOM 682 C C . ASP A 1 86 ? 27.866 21.797 -12.186 1.00 28.00 86 ASP A C 1
ATOM 684 O O . ASP A 1 86 ? 28.973 22.330 -12.153 1.00 28.00 86 ASP A O 1
ATOM 688 N N . LEU A 1 87 ? 27.624 20.726 -12.946 1.00 33.44 87 LEU A N 1
ATOM 689 C CA . LEU A 1 87 ? 28.469 20.355 -14.082 1.00 33.44 87 LEU A CA 1
ATOM 690 C C . LEU A 1 87 ? 27.927 21.079 -15.309 1.00 33.44 87 LEU A C 1
ATOM 692 O O . LEU A 1 87 ? 27.163 20.522 -16.095 1.00 33.44 87 LEU A O 1
ATOM 696 N N . SER A 1 88 ? 28.337 22.334 -15.437 1.00 29.50 88 SER A N 1
ATOM 697 C CA . SER A 1 88 ? 28.424 23.027 -16.714 1.00 29.50 88 SER A CA 1
ATOM 698 C C . SER A 1 88 ? 29.872 23.491 -16.882 1.00 29.50 88 SER A C 1
ATOM 700 O O . SER A 1 88 ? 30.270 24.543 -16.394 1.00 29.50 88 SER A O 1
ATOM 702 N N . GLU A 1 89 ? 30.684 22.654 -17.527 1.00 29.31 89 GLU A N 1
ATOM 703 C CA . GLU A 1 89 ? 31.920 23.102 -18.172 1.00 29.31 89 GLU A CA 1
ATOM 704 C C . GLU A 1 89 ? 31.605 23.439 -19.631 1.00 29.31 89 GLU A C 1
ATOM 706 O O . GLU A 1 89 ? 31.017 22.620 -20.335 1.00 29.31 89 GLU A O 1
ATOM 711 N N . ASP A 1 90 ? 31.924 24.679 -20.011 1.00 28.61 90 ASP A N 1
ATOM 712 C CA . ASP A 1 90 ? 32.548 25.147 -21.265 1.00 28.61 90 ASP A CA 1
ATOM 713 C C . ASP A 1 90 ? 32.352 26.686 -21.294 1.00 28.61 90 ASP A C 1
ATOM 715 O O . ASP A 1 90 ? 31.243 27.165 -21.077 1.00 28.61 90 ASP A O 1
ATOM 719 N N . SER A 1 91 ? 33.335 27.575 -21.479 1.00 29.48 91 SER A N 1
ATOM 720 C CA . SER A 1 91 ? 34.602 27.484 -22.209 1.00 29.48 91 SER A CA 1
ATOM 721 C C . SER A 1 91 ? 35.546 28.680 -21.902 1.00 29.48 91 SER A C 1
ATOM 723 O O . SER A 1 91 ? 35.081 29.786 -21.630 1.00 29.48 91 SER A O 1
ATOM 725 N N . THR A 1 92 ? 36.862 28.443 -22.060 1.00 30.08 92 THR A N 1
ATOM 726 C CA . THR A 1 92 ? 37.947 29.347 -22.555 1.00 30.08 92 THR A CA 1
ATOM 727 C C . THR A 1 92 ? 38.299 30.667 -21.834 1.00 30.08 92 THR A C 1
ATOM 729 O O . THR A 1 92 ? 37.597 31.661 -21.977 1.00 30.08 92 THR A O 1
ATOM 732 N N . ASP A 1 93 ? 39.457 30.701 -21.145 1.00 27.14 93 ASP A N 1
ATOM 733 C CA . ASP A 1 93 ? 40.714 31.389 -21.563 1.00 27.14 93 ASP A CA 1
ATOM 734 C C . ASP A 1 93 ? 41.617 31.853 -20.386 1.00 27.14 93 ASP A C 1
ATOM 736 O O . ASP A 1 93 ? 41.334 32.824 -19.697 1.00 27.14 93 ASP A O 1
ATOM 740 N N . ASN A 1 94 ? 42.722 31.114 -20.199 1.00 27.50 94 ASN A N 1
ATOM 741 C CA . ASN A 1 94 ? 44.135 31.467 -19.918 1.00 27.50 94 ASN A CA 1
ATOM 742 C C . ASN A 1 94 ? 44.600 32.672 -19.028 1.00 27.50 94 ASN A C 1
ATOM 744 O O . ASN A 1 94 ? 43.871 33.607 -18.727 1.00 27.50 94 ASN A O 1
ATOM 748 N N . PRO A 1 95 ? 45.862 32.648 -18.523 1.00 43.12 95 PRO A N 1
ATOM 749 C CA . PRO A 1 95 ? 46.162 32.808 -17.097 1.00 43.12 95 PRO A CA 1
ATOM 750 C C . PRO A 1 95 ? 46.913 34.105 -16.753 1.00 43.12 95 PRO A C 1
ATOM 752 O O . PRO A 1 95 ? 47.623 34.655 -17.585 1.00 43.12 95 PRO A O 1
ATOM 755 N N . THR A 1 96 ? 46.902 34.538 -15.484 1.00 25.47 96 THR A N 1
ATOM 756 C 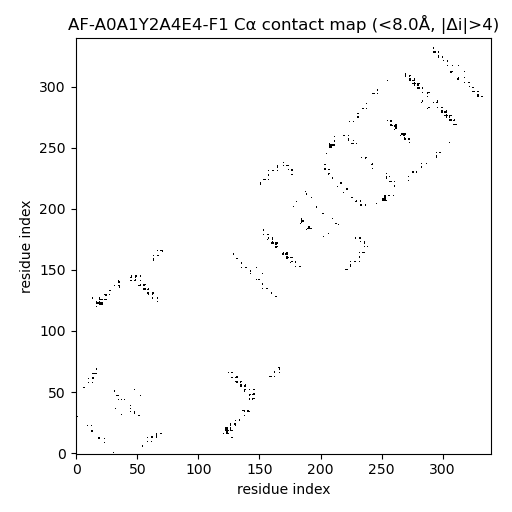CA . THR A 1 96 ? 48.086 35.156 -14.839 1.00 25.47 96 THR A CA 1
ATOM 757 C C . THR A 1 96 ? 47.946 35.340 -13.315 1.00 25.47 96 THR A C 1
ATOM 759 O O . THR A 1 96 ? 47.014 35.953 -12.817 1.00 25.47 96 THR A O 1
ATOM 762 N N . LYS A 1 97 ? 48.980 34.875 -12.594 1.00 28.05 97 LYS A N 1
ATOM 763 C CA . LYS A 1 97 ? 49.620 35.472 -11.396 1.00 28.05 97 LYS A CA 1
ATOM 764 C C . LYS A 1 97 ? 48.731 36.032 -10.258 1.00 28.05 97 LYS A C 1
ATOM 766 O O . LYS A 1 97 ? 48.353 37.194 -10.298 1.00 28.05 97 LYS A O 1
ATOM 771 N N . LYS A 1 98 ? 48.753 35.370 -9.089 1.00 27.64 98 LYS A N 1
ATOM 772 C CA . LYS A 1 98 ? 49.648 35.709 -7.948 1.00 27.64 98 LYS A CA 1
ATOM 773 C C . LYS A 1 98 ? 49.354 34.843 -6.715 1.00 27.64 98 LYS A C 1
ATOM 775 O O . LYS A 1 98 ? 48.248 34.822 -6.195 1.00 27.64 98 LYS A O 1
ATOM 780 N N . ARG A 1 99 ? 50.423 34.219 -6.210 1.00 30.56 99 ARG A N 1
ATOM 781 C CA . ARG A 1 99 ? 50.578 33.693 -4.846 1.00 30.56 99 ARG A CA 1
ATOM 782 C C . ARG A 1 99 ? 50.061 34.681 -3.793 1.00 30.56 99 ARG A C 1
ATOM 784 O O . ARG A 1 99 ? 50.488 35.835 -3.801 1.00 30.56 99 ARG A O 1
ATOM 791 N N . ARG A 1 100 ? 49.351 34.165 -2.788 1.00 25.09 100 ARG A N 1
ATOM 792 C CA . ARG A 1 100 ? 49.539 34.559 -1.384 1.00 25.09 100 ARG A CA 1
ATOM 793 C C . ARG A 1 100 ? 49.170 33.395 -0.465 1.00 25.09 100 ARG A C 1
ATOM 795 O O . ARG A 1 100 ? 48.015 33.000 -0.383 1.00 25.09 100 ARG A O 1
ATOM 802 N N . ASN A 1 101 ? 50.201 32.859 0.190 1.00 25.25 101 ASN A N 1
ATOM 803 C CA . ASN A 1 101 ? 50.089 32.050 1.396 1.00 25.25 101 ASN A CA 1
ATOM 804 C C . ASN A 1 101 ? 49.241 32.797 2.426 1.00 25.25 101 ASN A C 1
ATOM 806 O O . ASN A 1 101 ? 49.497 33.975 2.665 1.00 25.25 101 ASN A O 1
ATOM 810 N N . ASN A 1 102 ? 48.347 32.083 3.097 1.00 27.12 102 ASN A N 1
ATOM 811 C CA . ASN A 1 102 ? 48.107 32.300 4.514 1.00 27.12 102 ASN A CA 1
ATOM 812 C C . ASN A 1 102 ? 47.799 30.949 5.154 1.00 27.12 102 ASN A C 1
ATOM 814 O O . ASN A 1 102 ? 46.752 30.350 4.924 1.00 27.12 102 ASN A O 1
ATOM 818 N N . ASN A 1 103 ? 48.768 30.485 5.938 1.00 28.58 103 ASN A N 1
ATOM 819 C CA . ASN A 1 103 ? 48.574 29.464 6.948 1.00 28.58 103 ASN A CA 1
ATOM 820 C C . ASN A 1 103 ? 47.518 29.971 7.927 1.00 28.58 103 ASN A C 1
ATOM 822 O O . ASN A 1 103 ? 47.732 31.010 8.543 1.00 28.58 103 ASN A O 1
ATOM 826 N N . ASN A 1 104 ? 46.442 29.220 8.119 1.00 27.28 104 ASN A N 1
ATOM 827 C CA . ASN A 1 104 ? 45.741 29.208 9.392 1.00 27.28 104 ASN A CA 1
ATOM 828 C C . ASN A 1 104 ? 45.280 27.780 9.666 1.00 27.28 104 ASN A C 1
ATOM 830 O O . ASN A 1 104 ? 44.490 27.208 8.921 1.00 27.28 104 ASN A O 1
ATOM 834 N N . LYS A 1 105 ? 45.851 27.219 10.736 1.00 33.19 105 LYS A N 1
ATOM 835 C CA . LYS A 1 105 ? 45.402 25.997 11.397 1.00 33.19 105 LYS A CA 1
ATOM 836 C C . LYS A 1 105 ? 43.908 26.130 11.688 1.00 33.19 105 LYS A C 1
ATOM 838 O O . LYS A 1 105 ? 43.524 27.004 12.461 1.00 33.19 105 LYS A O 1
ATOM 843 N N . ILE A 1 106 ? 43.101 25.258 11.104 1.00 27.30 106 ILE A N 1
ATOM 844 C CA . ILE A 1 106 ? 41.775 24.938 11.621 1.00 27.30 106 ILE A CA 1
ATOM 845 C C . ILE A 1 106 ? 41.942 23.558 12.240 1.00 27.30 106 ILE A C 1
ATOM 847 O O . ILE A 1 106 ? 42.264 22.599 11.544 1.00 27.30 106 ILE A O 1
ATOM 851 N N . ASN A 1 107 ? 41.859 23.511 13.566 1.00 26.34 107 ASN A N 1
ATOM 852 C CA . ASN A 1 107 ? 41.765 22.263 14.300 1.00 26.34 107 ASN A CA 1
ATOM 853 C C . ASN A 1 107 ? 40.461 21.576 13.886 1.00 26.34 107 ASN A C 1
ATOM 855 O O . ASN A 1 107 ? 39.396 22.192 13.938 1.00 26.34 107 ASN A O 1
ATOM 859 N N . ASP A 1 108 ? 40.575 20.314 13.488 1.00 28.47 108 ASP A N 1
ATOM 860 C CA . ASP A 1 108 ? 39.460 19.402 13.285 1.00 28.47 108 ASP A CA 1
ATOM 861 C C . ASP A 1 108 ? 38.765 19.132 14.629 1.00 28.47 108 ASP A C 1
ATOM 863 O O . ASP A 1 108 ? 39.157 18.244 15.385 1.00 28.47 108 ASP A O 1
ATOM 867 N N . GLU A 1 109 ? 37.714 19.889 14.934 1.00 26.17 109 GLU A N 1
ATOM 868 C CA . GLU A 1 109 ? 36.633 19.402 15.789 1.00 26.17 109 GLU A CA 1
ATOM 869 C C . GLU A 1 109 ? 35.548 18.825 14.878 1.00 26.17 109 GLU A C 1
ATOM 871 O O . GLU A 1 109 ? 34.670 19.523 14.370 1.00 26.17 109 GLU A O 1
ATOM 876 N N . ILE A 1 110 ? 35.631 17.514 14.645 1.00 30.44 110 ILE A N 1
ATOM 877 C CA . ILE A 1 110 ? 34.511 16.725 14.134 1.00 30.44 110 ILE A CA 1
ATOM 878 C C . ILE A 1 110 ? 33.466 16.698 15.253 1.00 30.44 110 ILE A C 1
ATOM 880 O O . ILE A 1 110 ? 33.540 15.890 16.179 1.00 30.44 110 ILE A O 1
ATOM 884 N N . ILE A 1 111 ? 32.510 17.623 15.196 1.00 31.88 111 ILE A N 1
ATOM 885 C CA . ILE A 1 111 ? 31.334 17.613 16.062 1.00 31.88 111 ILE A CA 1
ATOM 886 C C . ILE A 1 111 ? 30.476 16.401 15.665 1.00 31.88 111 ILE A C 1
ATOM 888 O O . ILE A 1 111 ? 29.863 16.367 14.597 1.00 31.88 111 ILE A O 1
ATOM 892 N N . ASN A 1 112 ? 30.451 15.393 16.537 1.00 32.25 112 ASN A N 1
ATOM 893 C CA . ASN A 1 112 ? 29.635 14.175 16.461 1.00 32.25 112 ASN A CA 1
ATOM 894 C C . ASN A 1 112 ? 28.138 14.438 16.772 1.00 32.25 112 ASN A C 1
ATOM 896 O O . ASN A 1 112 ? 27.520 13.686 17.519 1.00 32.25 112 ASN A O 1
ATOM 900 N N . ASP A 1 113 ? 27.522 15.478 16.201 1.00 33.03 113 ASP A N 1
ATOM 901 C CA . ASP A 1 113 ? 26.098 15.798 16.449 1.00 33.03 113 ASP A CA 1
ATOM 902 C C . ASP A 1 113 ? 25.121 14.892 15.666 1.00 33.03 113 ASP A C 1
ATOM 904 O O . ASP A 1 113 ? 23.931 14.813 15.984 1.00 33.03 113 ASP A O 1
ATOM 908 N N . ASP A 1 114 ? 25.602 14.167 14.649 1.00 37.50 114 ASP A N 1
ATOM 909 C CA . ASP A 1 114 ? 24.752 13.340 13.780 1.00 37.50 114 ASP A CA 1
ATOM 910 C C . ASP A 1 114 ? 24.278 12.028 14.453 1.00 37.50 114 ASP A C 1
ATOM 912 O O . ASP A 1 114 ? 23.236 11.495 14.066 1.00 37.50 114 ASP A O 1
ATOM 916 N N . LEU A 1 115 ? 24.977 11.503 15.474 1.00 35.50 115 LEU A N 1
ATOM 917 C CA . LEU A 1 115 ? 24.565 10.258 16.151 1.00 35.50 115 LEU A CA 1
ATOM 918 C C . LEU A 1 115 ? 23.426 10.476 17.161 1.00 35.50 115 LEU A C 1
ATOM 920 O O . LEU A 1 115 ? 22.442 9.731 17.142 1.00 35.50 115 LEU A O 1
ATOM 924 N N . ASP A 1 116 ? 23.511 11.514 17.994 1.00 36.16 116 ASP A N 1
ATOM 925 C CA . ASP A 1 116 ? 22.491 11.802 19.013 1.00 36.16 116 ASP A CA 1
ATOM 926 C C . ASP A 1 116 ? 21.182 12.311 18.393 1.00 36.16 116 ASP A C 1
ATOM 928 O O . ASP A 1 116 ? 20.089 12.002 18.881 1.00 36.16 116 ASP A O 1
ATOM 932 N N . PHE A 1 117 ? 21.258 13.022 17.261 1.00 41.19 117 PHE A N 1
ATOM 933 C CA . PHE A 1 117 ? 20.073 13.450 16.518 1.00 41.19 117 PHE A CA 1
ATOM 934 C C . PHE A 1 117 ? 19.310 12.256 15.927 1.00 41.19 117 PHE A C 1
ATOM 936 O O . PHE A 1 117 ? 18.088 12.203 16.026 1.00 41.19 117 PHE A O 1
ATOM 943 N N . VAL A 1 118 ? 19.999 11.262 15.354 1.00 47.00 118 VAL A N 1
ATOM 944 C CA . VAL A 1 118 ? 19.360 10.073 14.756 1.00 47.00 118 VAL A CA 1
ATOM 945 C C . VAL A 1 118 ? 18.756 9.153 15.827 1.00 47.00 118 VAL A C 1
ATOM 947 O O . VAL A 1 118 ? 17.654 8.624 15.636 1.00 47.00 118 VAL A O 1
ATOM 950 N N . GLN A 1 119 ? 19.413 9.021 16.982 1.00 45.34 119 GLN A N 1
ATOM 951 C CA . GLN A 1 119 ? 18.913 8.223 18.104 1.00 45.34 119 GLN A CA 1
ATOM 952 C C . GLN A 1 119 ? 17.610 8.814 18.688 1.00 45.34 119 GLN A C 1
ATOM 954 O O . GLN A 1 119 ? 16.645 8.076 18.909 1.00 45.34 119 GLN A O 1
ATOM 959 N N . ASN A 1 120 ? 17.533 10.146 18.816 1.00 48.62 120 ASN A N 1
ATOM 960 C CA . ASN A 1 120 ? 16.381 10.906 19.334 1.00 48.62 120 ASN A CA 1
ATOM 961 C C . ASN A 1 120 ? 15.176 11.029 18.383 1.00 48.62 120 ASN A C 1
ATOM 963 O O . ASN A 1 120 ? 14.211 11.700 18.718 1.00 48.62 120 ASN A O 1
ATOM 967 N N . TYR A 1 121 ? 15.202 10.437 17.187 1.00 60.91 121 TYR A N 1
ATOM 968 C CA . TYR A 1 121 ? 13.974 10.238 16.399 1.00 60.91 121 TYR A CA 1
ATOM 969 C C . TYR A 1 121 ? 13.490 8.796 16.437 1.00 60.91 121 TYR A C 1
ATOM 971 O O . TYR A 1 121 ? 12.371 8.508 16.010 1.00 60.91 121 TYR A O 1
ATOM 979 N N . THR A 1 122 ? 14.329 7.867 16.887 1.00 74.00 122 THR A N 1
ATOM 980 C CA . THR A 1 122 ? 14.028 6.440 16.797 1.00 74.00 122 THR A CA 1
ATOM 981 C C . THR A 1 122 ? 12.943 6.062 17.803 1.00 74.00 122 THR A C 1
ATOM 983 O O . THR A 1 122 ? 11.973 5.401 17.435 1.00 74.00 122 THR A O 1
ATOM 986 N N . ASN A 1 123 ? 13.017 6.572 19.033 1.00 80.56 123 ASN A N 1
ATOM 987 C CA . ASN A 1 123 ? 12.027 6.292 20.078 1.00 80.56 123 ASN A CA 1
ATOM 988 C C . ASN A 1 123 ? 10.652 6.915 19.776 1.00 80.56 123 ASN A C 1
ATOM 990 O O . ASN A 1 123 ? 9.607 6.308 20.014 1.00 80.56 123 ASN A O 1
ATOM 994 N N . GLU A 1 124 ? 10.651 8.113 19.211 1.00 85.81 124 GLU A N 1
ATOM 995 C CA . GLU A 1 124 ? 9.497 8.902 18.807 1.00 85.81 124 GLU A CA 1
ATOM 996 C C . GLU A 1 124 ? 8.779 8.207 17.643 1.00 85.81 124 GLU A C 1
ATOM 998 O O . GLU A 1 124 ? 7.558 8.031 17.677 1.00 85.81 124 GLU A O 1
ATOM 1003 N N . LYS A 1 125 ? 9.539 7.748 16.635 1.00 84.44 125 LYS A N 1
ATOM 1004 C CA . LYS A 1 125 ? 9.026 6.944 15.513 1.00 84.44 125 LYS A CA 1
ATOM 1005 C C . LYS A 1 125 ? 8.433 5.628 16.000 1.00 84.44 125 LYS A C 1
ATOM 1007 O O . LYS A 1 125 ? 7.319 5.294 15.603 1.00 84.44 125 LYS A O 1
ATOM 1012 N N . ILE A 1 126 ? 9.127 4.916 16.892 1.00 86.38 126 ILE A N 1
ATOM 1013 C CA . ILE A 1 126 ? 8.608 3.687 17.509 1.00 86.38 126 ILE A CA 1
ATOM 1014 C C . ILE A 1 126 ? 7.288 3.981 18.231 1.00 86.38 126 ILE A C 1
ATOM 1016 O O . ILE A 1 126 ? 6.312 3.262 18.034 1.00 86.38 126 ILE A O 1
ATOM 1020 N N . SER A 1 127 ? 7.215 5.070 19.002 1.00 89.00 127 SER A N 1
ATOM 1021 C CA . SER A 1 127 ? 5.985 5.479 19.688 1.00 89.00 127 SER A CA 1
ATOM 1022 C C . SER A 1 127 ? 4.833 5.742 18.714 1.00 89.00 127 SER A C 1
ATOM 1024 O O . SER A 1 127 ? 3.736 5.215 18.913 1.00 89.00 127 SER A O 1
ATOM 1026 N N . LEU A 1 128 ? 5.071 6.496 17.636 1.00 89.56 128 LEU A N 1
ATOM 1027 C CA . LEU A 1 128 ? 4.076 6.744 16.585 1.00 89.56 128 LEU A CA 1
ATOM 1028 C C . LEU A 1 128 ? 3.573 5.430 15.973 1.00 89.56 128 LEU A C 1
ATOM 1030 O O . LEU A 1 128 ? 2.371 5.242 15.788 1.00 89.56 128 LEU A O 1
ATOM 1034 N N . ILE A 1 129 ? 4.478 4.491 15.715 1.00 88.94 129 ILE A N 1
ATOM 1035 C CA . ILE A 1 129 ? 4.155 3.218 15.072 1.00 88.94 129 ILE A CA 1
ATOM 1036 C C . ILE A 1 129 ? 3.360 2.309 15.993 1.00 88.94 129 ILE A C 1
ATOM 1038 O O . ILE A 1 129 ? 2.296 1.838 15.597 1.00 88.94 129 ILE A O 1
ATOM 1042 N N . GLU A 1 130 ? 3.804 2.101 17.227 1.00 90.44 130 GLU A N 1
ATOM 1043 C CA . GLU A 1 130 ? 3.055 1.290 18.188 1.00 90.44 130 GLU A CA 1
ATOM 1044 C C . GLU A 1 130 ? 1.661 1.875 18.434 1.00 90.44 130 GLU A C 1
ATOM 1046 O O . GLU A 1 130 ? 0.662 1.159 18.484 1.00 90.44 130 GLU A O 1
ATOM 1051 N N . SER A 1 131 ? 1.558 3.199 18.448 1.00 91.94 131 SER A N 1
ATOM 1052 C CA . SER A 1 131 ? 0.286 3.910 18.563 1.00 91.94 131 SER A CA 1
ATOM 1053 C C . SER A 1 131 ? -0.625 3.715 17.347 1.00 91.94 131 SER A C 1
ATOM 1055 O O . SER A 1 131 ? -1.836 3.525 17.501 1.00 91.94 131 SER A O 1
ATOM 1057 N N . SER A 1 132 ? -0.061 3.700 16.137 1.00 92.38 132 SER A N 1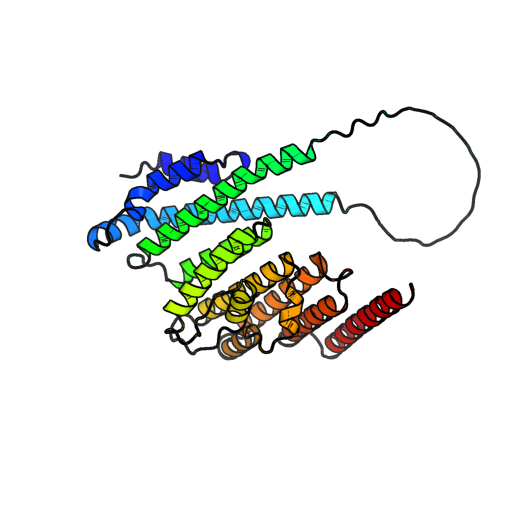
ATOM 1058 C CA . SER A 1 132 ? -0.808 3.384 14.913 1.00 92.38 132 SER A CA 1
ATOM 1059 C C . SER A 1 132 ? -1.322 1.939 14.911 1.00 92.38 132 SER A C 1
ATOM 1061 O O . SER A 1 132 ? -2.485 1.704 14.594 1.00 92.38 132 SER A O 1
ATOM 1063 N N . LYS A 1 133 ? -0.514 0.976 15.374 1.00 91.19 133 LYS A N 1
ATOM 1064 C CA . LYS A 1 133 ? -0.916 -0.434 15.498 1.00 91.19 133 LYS A CA 1
ATOM 1065 C C . LYS A 1 133 ? -2.045 -0.604 16.515 1.00 91.19 133 LYS A C 1
ATOM 1067 O O . LYS A 1 133 ? -3.017 -1.302 16.240 1.00 91.19 133 LYS A O 1
ATOM 1072 N N . ILE A 1 134 ? -1.957 0.070 17.666 1.00 92.19 134 ILE A N 1
ATOM 1073 C CA . ILE A 1 134 ? -3.016 0.061 18.689 1.00 92.19 134 ILE A CA 1
ATOM 1074 C C . ILE A 1 134 ? -4.324 0.617 18.119 1.00 92.19 134 ILE A C 1
ATOM 1076 O O . ILE A 1 134 ? -5.378 0.013 18.302 1.00 92.19 134 ILE A O 1
ATOM 1080 N N . THR A 1 135 ? -4.270 1.762 17.433 1.00 91.75 135 THR A N 1
ATOM 1081 C CA . THR A 1 135 ? -5.474 2.401 16.877 1.00 91.75 135 THR A CA 1
ATOM 1082 C C . THR A 1 135 ? -6.121 1.567 15.777 1.00 91.75 135 THR A C 1
ATOM 1084 O O . THR A 1 135 ? -7.343 1.428 15.791 1.00 91.75 135 THR A O 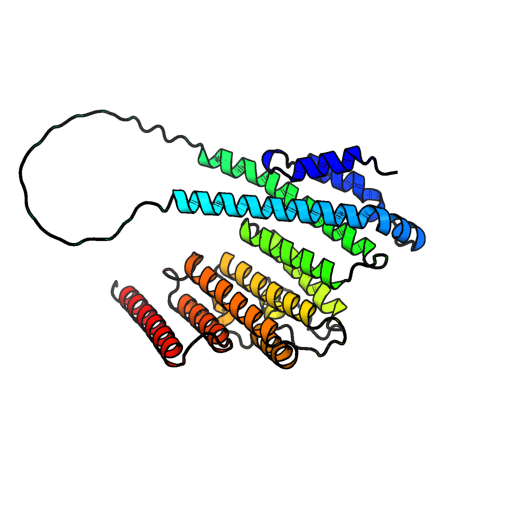1
ATOM 1087 N N . LEU A 1 136 ? -5.336 0.946 14.893 1.00 92.50 136 LEU A N 1
ATOM 1088 C CA . LEU A 1 136 ? -5.862 0.005 13.902 1.00 92.50 136 LEU A CA 1
ATOM 1089 C C . LEU A 1 136 ? -6.495 -1.215 14.571 1.00 92.50 136 LEU A C 1
ATOM 1091 O O . LEU A 1 136 ? -7.661 -1.487 14.320 1.00 92.50 136 LEU A O 1
ATOM 1095 N N . LYS A 1 137 ? -5.814 -1.857 15.527 1.00 92.12 137 LYS A N 1
ATOM 1096 C CA . LYS A 1 137 ? -6.363 -3.008 16.266 1.00 92.12 137 LYS A CA 1
ATOM 1097 C C . LYS A 1 137 ? -7.697 -2.700 16.954 1.00 92.12 137 LYS A C 1
ATOM 1099 O O . LYS A 1 137 ? -8.576 -3.554 17.052 1.00 92.12 137 LYS A O 1
ATOM 1104 N N . VAL A 1 138 ? -7.861 -1.473 17.448 1.00 90.31 138 VAL A N 1
ATOM 1105 C CA . VAL A 1 138 ? -9.135 -0.994 18.003 1.00 90.31 138 VAL A CA 1
ATOM 1106 C C . VAL A 1 138 ? -10.198 -0.880 16.915 1.00 90.31 138 VAL A C 1
ATOM 1108 O O . VAL A 1 138 ? -11.307 -1.360 17.123 1.00 90.31 138 VAL A O 1
ATOM 1111 N N . LEU A 1 139 ? -9.882 -0.267 15.772 1.00 91.44 139 LEU A N 1
ATOM 1112 C CA . LEU A 1 139 ? -10.816 -0.154 14.649 1.00 91.44 139 LEU A CA 1
ATOM 1113 C C . LEU A 1 139 ? -11.256 -1.530 14.143 1.00 91.44 139 LEU A C 1
ATOM 1115 O O . LEU A 1 139 ? -12.446 -1.730 13.936 1.00 91.44 139 LEU A O 1
ATOM 1119 N N . GLU A 1 140 ? -10.331 -2.482 14.038 1.00 90.94 140 GLU A N 1
ATOM 1120 C CA . GLU A 1 140 ? -10.619 -3.862 13.642 1.00 90.94 140 GLU A CA 1
ATOM 1121 C C . GLU A 1 140 ? -11.587 -4.554 14.606 1.00 90.94 140 GLU A C 1
ATOM 1123 O O . GLU A 1 140 ? -12.568 -5.147 14.172 1.00 90.94 140 GLU A O 1
ATOM 1128 N N . ARG A 1 141 ? -11.374 -4.441 15.926 1.00 88.06 141 ARG A N 1
ATOM 1129 C CA . ARG A 1 141 ? -12.303 -5.032 16.912 1.00 88.06 141 ARG A CA 1
ATOM 1130 C C . ARG A 1 141 ? -13.696 -4.416 16.877 1.00 88.06 141 ARG A C 1
ATOM 1132 O O . ARG A 1 141 ? -14.659 -5.060 17.281 1.00 88.06 141 ARG A O 1
ATOM 1139 N N . LEU A 1 142 ? -13.793 -3.152 16.482 1.00 87.56 142 LEU A N 1
ATOM 1140 C CA . LEU A 1 142 ? -15.054 -2.419 16.453 1.00 87.56 142 LEU A CA 1
ATOM 1141 C C . LEU A 1 142 ? -15.756 -2.527 15.096 1.00 87.56 142 LEU A C 1
ATOM 1143 O O . LEU A 1 142 ? -16.937 -2.209 15.018 1.00 87.56 142 LEU A O 1
ATOM 1147 N N . GLU A 1 143 ? -15.053 -2.984 14.060 1.00 86.81 143 GLU A N 1
ATOM 1148 C CA . GLU A 1 143 ? -15.457 -2.991 12.653 1.00 86.81 143 GLU A CA 1
ATOM 1149 C C . GLU A 1 143 ? -16.882 -3.504 12.424 1.00 86.81 143 GLU A C 1
ATOM 1151 O O . GLU A 1 143 ? -17.670 -2.836 11.761 1.00 86.81 143 GLU A O 1
ATOM 1156 N N . THR A 1 144 ? -17.253 -4.627 13.043 1.00 83.56 144 THR A N 1
ATOM 1157 C CA . THR A 1 144 ? -18.576 -5.263 12.893 1.00 83.56 144 THR A CA 1
ATOM 1158 C C . THR A 1 144 ? -19.743 -4.430 13.431 1.00 83.56 144 THR A C 1
ATOM 1160 O O . THR A 1 144 ? -20.899 -4.708 13.117 1.00 83.56 144 THR A O 1
ATOM 1163 N N . TYR A 1 145 ? -19.464 -3.398 14.229 1.00 82.69 145 TYR A N 1
ATOM 1164 C CA . TYR A 1 145 ? -20.462 -2.514 14.835 1.00 82.69 145 TYR A CA 1
ATOM 1165 C C . TYR A 1 145 ? -20.414 -1.089 14.284 1.00 82.69 145 TYR A C 1
ATOM 1167 O O . TYR A 1 145 ? -21.177 -0.227 14.731 1.00 82.69 145 TYR A O 1
ATOM 1175 N N . LEU A 1 146 ? -19.500 -0.816 13.355 1.00 74.31 146 LEU A N 1
ATOM 1176 C CA . LEU A 1 146 ? -19.323 0.496 12.759 1.00 74.31 146 LEU A CA 1
ATOM 1177 C C . LEU A 1 146 ? -20.059 0.590 11.433 1.00 74.31 146 LEU A C 1
ATOM 1179 O O . LEU A 1 146 ? -20.12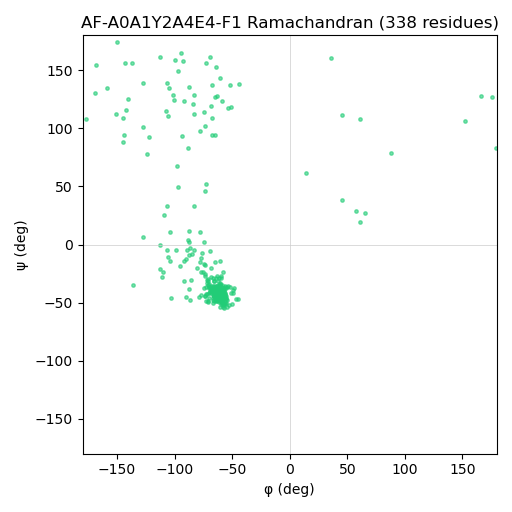2 -0.355 10.660 1.00 74.31 146 LEU A O 1
ATOM 1183 N N . ASN A 1 147 ? -20.514 1.800 11.116 1.00 71.38 147 ASN A N 1
ATOM 1184 C CA . ASN A 1 147 ? -20.903 2.152 9.752 1.00 71.38 147 ASN A CA 1
ATOM 1185 C C . ASN A 1 147 ? -19.675 2.566 8.911 1.00 71.38 147 ASN A C 1
ATOM 1187 O O . ASN A 1 147 ? -19.745 3.487 8.101 1.00 71.38 147 ASN A O 1
ATOM 1191 N N . VAL A 1 148 ? -18.514 1.963 9.187 1.00 73.12 148 VAL A N 1
ATOM 1192 C CA . VAL A 1 148 ? -17.275 2.152 8.425 1.00 73.12 148 VAL A CA 1
ATOM 1193 C C . VAL A 1 148 ? -17.145 0.939 7.529 1.00 73.12 148 VAL A C 1
ATOM 1195 O O . VAL A 1 148 ? -17.252 -0.187 8.016 1.00 73.12 148 VAL A O 1
ATOM 1198 N N . LYS A 1 149 ? -16.937 1.150 6.226 1.00 81.62 149 LYS A N 1
ATOM 1199 C CA . LYS A 1 149 ? -16.800 0.007 5.336 1.00 81.62 149 LYS A CA 1
ATOM 1200 C C . LYS A 1 149 ? -15.504 -0.729 5.677 1.00 81.62 149 LYS A C 1
ATOM 1202 O O . LYS A 1 149 ? -14.473 -0.074 5.835 1.00 81.62 149 LYS A O 1
ATOM 1207 N N . PRO A 1 150 ? -15.530 -2.063 5.713 1.00 85.06 150 PRO A N 1
ATOM 1208 C CA . PRO A 1 150 ? -14.359 -2.871 6.016 1.00 85.06 150 PRO A CA 1
ATOM 1209 C C . PRO A 1 150 ? -13.095 -2.496 5.210 1.00 85.06 150 PRO A C 1
ATOM 1211 O O . PRO A 1 150 ? -11.992 -2.369 5.747 1.00 85.06 150 PRO A O 1
ATOM 1214 N N . ILE A 1 151 ? -13.292 -2.167 3.931 1.00 88.12 151 ILE A N 1
ATOM 1215 C CA . ILE A 1 151 ? -12.255 -1.692 3.007 1.00 88.12 151 ILE A CA 1
ATOM 1216 C C . ILE A 1 151 ? -11.545 -0.400 3.450 1.00 88.12 151 ILE A C 1
ATOM 1218 O O . ILE A 1 151 ? -10.379 -0.195 3.122 1.00 88.12 151 ILE A O 1
ATOM 1222 N N . ASP A 1 152 ? -12.206 0.480 4.207 1.00 87.44 152 ASP A N 1
ATOM 1223 C CA . ASP A 1 152 ? -11.607 1.738 4.666 1.00 87.44 152 ASP A CA 1
ATOM 1224 C C . ASP A 1 152 ? -10.551 1.489 5.761 1.00 87.44 152 ASP A C 1
ATOM 1226 O O . ASP A 1 152 ? -9.557 2.214 5.841 1.00 87.44 152 ASP A O 1
ATOM 1230 N N . ILE A 1 153 ? -10.721 0.433 6.568 1.00 90.31 153 ILE A N 1
ATOM 1231 C CA . ILE A 1 153 ? -9.717 -0.017 7.546 1.00 90.31 153 ILE A CA 1
ATOM 1232 C C . ILE A 1 153 ? -8.532 -0.658 6.815 1.00 90.31 153 ILE A C 1
ATOM 1234 O O . ILE A 1 153 ? -7.378 -0.354 7.118 1.00 90.31 153 ILE A O 1
ATOM 1238 N N . ASP A 1 154 ? -8.796 -1.475 5.796 1.00 92.50 154 ASP A N 1
ATOM 1239 C CA . ASP A 1 154 ? -7.746 -2.124 5.004 1.00 92.50 154 ASP A CA 1
ATOM 1240 C C . ASP A 1 154 ? -6.880 -1.088 4.249 1.00 92.50 154 ASP A C 1
ATOM 1242 O O . ASP A 1 154 ? -5.649 -1.184 4.212 1.00 92.50 154 ASP A O 1
ATOM 1246 N N . LEU A 1 155 ? -7.496 -0.018 3.731 1.00 91.81 155 LEU A N 1
ATOM 1247 C CA . LEU A 1 155 ? -6.783 1.136 3.168 1.00 91.81 155 LEU A CA 1
ATOM 1248 C C . LEU A 1 155 ? -5.944 1.878 4.220 1.00 91.81 155 LEU A C 1
ATOM 1250 O O . LEU A 1 155 ? -4.842 2.341 3.912 1.00 91.81 155 LEU A O 1
ATOM 1254 N N . ALA A 1 156 ? -6.419 1.973 5.464 1.00 91.94 156 ALA A N 1
ATOM 1255 C CA . ALA A 1 156 ? -5.647 2.555 6.559 1.00 91.94 156 ALA A CA 1
ATOM 1256 C C . ALA A 1 156 ? -4.380 1.730 6.860 1.00 91.94 156 ALA A C 1
ATOM 1258 O O . ALA A 1 156 ? -3.296 2.310 6.970 1.00 91.94 156 ALA A O 1
ATOM 1259 N N . HIS A 1 157 ? -4.465 0.395 6.879 1.00 94.69 157 HIS A N 1
ATOM 1260 C CA . HIS A 1 157 ? -3.282 -0.475 6.964 1.00 94.69 157 HIS A CA 1
ATOM 1261 C C . HIS A 1 157 ? -2.312 -0.235 5.796 1.00 94.69 157 HIS A C 1
ATOM 1263 O O . HIS A 1 157 ? -1.115 -0.049 6.019 1.00 94.69 157 HIS A O 1
ATOM 1269 N N . SER A 1 158 ? -2.815 -0.161 4.560 1.00 94.44 158 SER A N 1
ATOM 1270 C CA . SER A 1 158 ? -1.987 0.107 3.371 1.00 94.44 158 SER A CA 1
ATOM 1271 C C . SER A 1 158 ? -1.251 1.456 3.446 1.00 94.44 158 SER A C 1
ATOM 1273 O O . SER A 1 158 ? -0.062 1.568 3.114 1.00 94.44 158 SER A O 1
ATOM 1275 N N . ASN A 1 159 ? -1.919 2.486 3.972 1.00 93.06 159 ASN A N 1
ATOM 1276 C CA . ASN A 1 159 ? -1.310 3.788 4.235 1.00 93.06 159 ASN A CA 1
ATOM 1277 C C . ASN A 1 159 ? -0.221 3.708 5.311 1.00 93.06 159 ASN A C 1
ATOM 1279 O O . ASN A 1 159 ? 0.858 4.268 5.116 1.00 93.06 159 ASN A O 1
ATOM 1283 N N . LEU A 1 160 ? -0.458 2.985 6.412 1.00 94.31 160 LEU A N 1
ATOM 1284 C CA . LEU A 1 160 ? 0.559 2.775 7.444 1.00 94.31 160 LEU A CA 1
ATOM 1285 C C . LEU A 1 160 ? 1.798 2.076 6.874 1.00 94.31 160 LEU A C 1
ATOM 1287 O O . LEU A 1 160 ? 2.907 2.552 7.097 1.00 94.31 160 LEU A O 1
ATOM 1291 N N . ILE A 1 161 ? 1.622 1.006 6.093 1.00 95.38 161 ILE A N 1
ATOM 1292 C CA . ILE A 1 161 ? 2.729 0.289 5.437 1.00 95.38 161 ILE A CA 1
ATOM 1293 C C . ILE A 1 161 ? 3.553 1.252 4.579 1.00 95.38 161 ILE A C 1
ATOM 1295 O O . ILE A 1 161 ? 4.777 1.297 4.693 1.00 95.38 161 ILE A O 1
ATOM 1299 N N . THR A 1 162 ? 2.886 2.088 3.779 1.00 93.00 162 THR A N 1
ATOM 1300 C CA . THR A 1 162 ? 3.555 3.117 2.970 1.00 93.00 162 THR A CA 1
ATOM 1301 C C . THR A 1 162 ? 4.425 4.030 3.838 1.00 93.00 162 THR A C 1
ATOM 1303 O O . THR A 1 162 ? 5.574 4.302 3.489 1.00 93.00 162 THR A O 1
ATOM 1306 N N . LYS A 1 163 ? 3.910 4.471 4.993 1.00 90.69 163 LYS A N 1
ATOM 1307 C CA . LYS A 1 163 ? 4.649 5.341 5.918 1.00 90.69 163 LYS A CA 1
ATOM 1308 C C . LYS A 1 163 ? 5.794 4.644 6.631 1.00 90.69 163 LYS A C 1
ATOM 1310 O O . LYS A 1 163 ? 6.851 5.250 6.764 1.00 90.69 163 LYS A O 1
ATOM 1315 N N . LEU A 1 164 ? 5.632 3.381 7.012 1.00 90.31 164 LEU A N 1
ATOM 1316 C CA . LEU A 1 164 ? 6.705 2.567 7.587 1.00 90.31 164 LEU A CA 1
ATOM 1317 C C . LEU A 1 164 ? 7.891 2.441 6.623 1.00 90.31 164 LEU A C 1
ATOM 1319 O O . LEU A 1 164 ? 9.036 2.632 7.028 1.00 90.31 164 LEU A O 1
ATOM 1323 N N . ILE A 1 165 ? 7.615 2.206 5.339 1.00 90.31 165 ILE A N 1
ATOM 1324 C CA . ILE A 1 165 ? 8.644 2.134 4.295 1.00 90.31 165 ILE A CA 1
ATOM 1325 C C . ILE A 1 165 ? 9.342 3.489 4.121 1.00 90.31 165 ILE A C 1
ATOM 1327 O O . ILE A 1 165 ? 10.570 3.551 4.077 1.00 90.31 165 ILE A O 1
ATOM 1331 N N . GLU A 1 166 ? 8.576 4.582 4.050 1.00 86.75 166 GLU A N 1
ATOM 1332 C CA . GLU A 1 166 ? 9.116 5.941 3.905 1.00 86.75 166 GLU A CA 1
ATOM 1333 C C . GLU A 1 166 ? 10.095 6.304 5.035 1.00 86.75 166 GLU A C 1
ATOM 1335 O O . GLU A 1 166 ? 11.150 6.881 4.768 1.00 86.75 166 GLU A O 1
ATOM 1340 N N . VAL A 1 167 ? 9.799 5.906 6.278 1.00 84.31 167 VAL A N 1
ATOM 1341 C CA . VAL A 1 167 ? 10.677 6.146 7.439 1.00 84.31 167 VAL A CA 1
ATOM 1342 C C . VAL A 1 167 ? 11.732 5.053 7.668 1.00 84.31 167 VAL A C 1
ATOM 1344 O O . VAL A 1 167 ? 12.404 5.081 8.698 1.00 84.31 167 VAL A O 1
ATOM 1347 N N . GLN A 1 168 ? 11.918 4.138 6.706 1.00 85.38 168 GLN A N 1
ATOM 1348 C CA . GLN A 1 168 ? 12.908 3.046 6.712 1.00 85.38 168 GLN A CA 1
ATOM 1349 C C . GLN A 1 168 ? 12.698 1.968 7.793 1.00 85.38 168 GLN A C 1
ATOM 1351 O O . GLN A 1 168 ? 13.639 1.288 8.188 1.00 85.38 168 GLN A O 1
ATOM 1356 N N . MET A 1 169 ? 11.462 1.753 8.245 1.00 85.50 169 MET A N 1
ATOM 1357 C CA . MET A 1 169 ? 11.114 0.692 9.201 1.00 85.50 169 MET A CA 1
ATOM 1358 C C . MET A 1 169 ? 10.555 -0.539 8.485 1.00 85.50 169 MET A C 1
ATOM 1360 O O . MET A 1 169 ? 9.373 -0.868 8.592 1.00 85.50 169 MET A O 1
ATOM 1364 N N . ILE A 1 170 ? 11.431 -1.203 7.726 1.00 89.62 170 ILE A N 1
ATOM 1365 C CA . ILE A 1 170 ? 11.064 -2.248 6.758 1.00 89.62 170 ILE A CA 1
ATOM 1366 C C . ILE A 1 170 ? 10.484 -3.495 7.428 1.00 89.62 170 ILE A C 1
ATOM 1368 O O . ILE A 1 170 ? 9.426 -3.951 7.012 1.00 89.62 170 ILE A O 1
ATOM 1372 N N . GLU A 1 171 ? 11.082 -3.987 8.513 1.00 88.62 171 GLU A N 1
ATOM 1373 C CA . GLU A 1 171 ? 10.570 -5.168 9.232 1.00 88.62 171 GLU A CA 1
ATOM 1374 C C . GLU A 1 171 ? 9.140 -4.946 9.748 1.00 88.62 171 GLU A C 1
ATOM 1376 O O . GLU A 1 171 ? 8.254 -5.784 9.594 1.00 88.62 171 GLU A O 1
ATOM 1381 N N . SER A 1 172 ? 8.874 -3.760 10.310 1.00 88.00 172 SER A N 1
ATOM 1382 C CA . SER A 1 172 ? 7.520 -3.389 10.734 1.00 88.00 172 SER A CA 1
ATOM 1383 C C . SER A 1 172 ? 6.556 -3.284 9.553 1.00 88.00 172 SER A C 1
ATOM 1385 O O . SER A 1 172 ? 5.385 -3.639 9.701 1.00 88.00 172 SER A O 1
ATOM 1387 N N . ALA A 1 173 ? 7.021 -2.800 8.396 1.00 92.12 173 ALA A N 1
ATOM 1388 C CA . ALA A 1 173 ? 6.214 -2.740 7.183 1.00 92.12 173 ALA A CA 1
ATOM 1389 C C . ALA A 1 173 ? 5.831 -4.142 6.694 1.00 92.12 173 ALA A C 1
ATOM 1391 O O . ALA A 1 173 ? 4.671 -4.352 6.364 1.00 92.12 173 ALA A O 1
ATOM 1392 N N . GLU A 1 174 ? 6.757 -5.102 6.705 1.00 91.25 174 GLU A N 1
ATOM 1393 C CA . GLU A 1 174 ? 6.514 -6.489 6.284 1.00 91.25 174 GLU A CA 1
ATOM 1394 C C . GLU A 1 174 ? 5.533 -7.217 7.206 1.00 91.25 174 GLU A C 1
ATOM 1396 O O . GLU A 1 174 ? 4.615 -7.877 6.724 1.00 91.25 174 GLU A O 1
ATOM 1401 N N . ILE A 1 175 ? 5.647 -7.026 8.526 1.00 90.12 175 ILE A N 1
ATOM 1402 C CA . ILE A 1 175 ? 4.672 -7.566 9.487 1.00 90.12 175 ILE A CA 1
ATOM 1403 C C . ILE A 1 175 ? 3.265 -7.027 9.189 1.00 90.12 175 ILE A C 1
ATOM 1405 O O . ILE A 1 175 ? 2.292 -7.779 9.185 1.00 90.12 175 ILE A O 1
ATOM 1409 N N . GLN A 1 176 ? 3.142 -5.720 8.932 1.00 91.94 176 GLN A N 1
ATOM 1410 C CA . GLN A 1 176 ? 1.852 -5.112 8.592 1.00 91.94 176 GLN A CA 1
ATOM 1411 C C . GLN A 1 176 ? 1.351 -5.531 7.209 1.00 91.94 176 GLN A C 1
ATOM 1413 O O . GLN A 1 176 ? 0.147 -5.679 7.020 1.00 91.94 176 GLN A O 1
ATOM 1418 N N . LEU A 1 177 ? 2.257 -5.742 6.256 1.00 93.31 177 LEU A N 1
ATOM 1419 C CA . LEU A 1 177 ? 1.941 -6.213 4.916 1.00 93.31 177 LEU A CA 1
ATOM 1420 C C . LEU A 1 177 ? 1.365 -7.632 4.955 1.00 93.31 177 LEU A C 1
ATOM 1422 O O . LEU A 1 177 ? 0.340 -7.872 4.323 1.00 93.31 177 LEU A O 1
ATOM 1426 N N . LYS A 1 178 ? 1.960 -8.526 5.755 1.00 91.31 178 LYS A N 1
ATOM 1427 C CA . LYS A 1 178 ? 1.420 -9.863 6.026 1.00 91.31 178 LYS A CA 1
ATOM 1428 C C . LYS A 1 178 ? 0.016 -9.787 6.619 1.00 91.31 178 LYS A C 1
ATOM 1430 O O . LYS A 1 178 ? -0.915 -10.359 6.070 1.00 91.31 178 LYS A O 1
ATOM 1435 N N . HIS A 1 179 ? -0.150 -8.999 7.680 1.00 91.38 179 HIS A N 1
ATOM 1436 C CA . HIS A 1 179 ? -1.450 -8.816 8.328 1.00 91.38 179 HIS A CA 1
ATOM 1437 C C . HIS A 1 179 ? -2.524 -8.293 7.359 1.00 91.38 179 HIS A C 1
ATOM 1439 O O . HIS A 1 179 ? -3.643 -8.799 7.328 1.00 91.38 179 HIS A O 1
ATOM 1445 N N . LEU A 1 180 ? -2.188 -7.303 6.525 1.00 93.44 180 LEU A N 1
ATOM 1446 C CA . LEU A 1 180 ? -3.101 -6.786 5.505 1.00 93.44 180 LEU A CA 1
ATOM 1447 C C . LEU A 1 180 ? -3.430 -7.839 4.438 1.00 93.44 180 LEU A C 1
ATOM 1449 O O . LEU A 1 180 ? -4.577 -7.933 4.007 1.00 93.44 180 LEU A O 1
ATOM 1453 N N . TYR A 1 181 ? -2.442 -8.617 4.006 1.00 90.88 181 TYR A N 1
ATOM 1454 C CA . TYR A 1 181 ? -2.645 -9.690 3.042 1.00 90.88 181 TYR A CA 1
ATOM 1455 C C . TYR A 1 181 ? -3.615 -10.755 3.573 1.00 90.88 181 TYR A C 1
ATOM 1457 O O . TYR A 1 181 ? -4.576 -11.089 2.880 1.00 90.88 181 TYR A O 1
ATOM 1465 N N . ASP A 1 182 ? -3.446 -11.193 4.822 1.00 88.38 182 ASP A N 1
ATOM 1466 C CA . ASP A 1 182 ? -4.340 -12.160 5.469 1.00 88.38 182 ASP A CA 1
ATOM 1467 C C . ASP A 1 182 ? -5.784 -11.634 5.519 1.00 88.38 182 ASP A C 1
ATOM 1469 O O . ASP A 1 182 ? -6.736 -12.345 5.184 1.00 88.38 182 ASP A O 1
ATOM 1473 N N . ARG A 1 183 ? -5.959 -10.348 5.855 1.00 89.31 183 ARG A N 1
ATOM 1474 C CA . ARG A 1 183 ? -7.272 -9.682 5.833 1.00 89.31 183 ARG A CA 1
ATOM 1475 C C . ARG A 1 183 ? -7.882 -9.654 4.437 1.00 89.31 183 ARG A C 1
ATOM 1477 O O . ARG A 1 183 ? -9.058 -9.983 4.282 1.00 89.31 183 ARG A O 1
ATOM 1484 N N . ILE A 1 184 ? -7.094 -9.275 3.428 1.00 89.00 184 ILE A N 1
ATOM 1485 C CA . ILE A 1 184 ? -7.541 -9.237 2.033 1.00 89.00 184 ILE A CA 1
ATOM 1486 C C . ILE A 1 184 ? -8.015 -10.625 1.605 1.00 89.00 184 ILE A C 1
ATOM 1488 O O . ILE A 1 184 ? -9.119 -10.761 1.077 1.00 89.00 184 ILE A O 1
ATOM 1492 N N . LYS A 1 185 ? -7.201 -11.648 1.869 1.00 86.44 185 LYS A N 1
ATOM 1493 C CA . LYS A 1 185 ? -7.481 -13.039 1.525 1.00 86.44 185 LYS A CA 1
ATOM 1494 C C . LYS A 1 185 ? -8.780 -13.535 2.157 1.00 86.44 185 LYS A C 1
ATOM 1496 O O . LYS A 1 185 ? -9.658 -14.016 1.440 1.00 86.44 185 LYS A O 1
ATOM 1501 N N . LEU A 1 186 ? -8.908 -13.396 3.478 1.00 85.62 186 LEU A N 1
ATOM 1502 C CA . LEU A 1 186 ? -10.073 -13.868 4.229 1.00 85.62 186 LEU A CA 1
ATOM 1503 C C . LEU A 1 186 ? -11.365 -13.195 3.766 1.00 85.62 186 LEU A C 1
ATOM 1505 O O . LEU A 1 186 ? -12.411 -13.834 3.704 1.00 85.62 186 LEU A O 1
ATOM 1509 N N . ARG A 1 187 ? -11.295 -11.901 3.446 1.00 84.56 187 ARG A N 1
ATOM 1510 C CA . ARG A 1 187 ? -12.483 -11.089 3.186 1.00 84.56 187 ARG A CA 1
ATOM 1511 C C . ARG A 1 187 ? -12.922 -11.086 1.732 1.00 84.56 187 ARG A C 1
ATOM 1513 O O . ARG A 1 187 ? -14.113 -11.182 1.463 1.00 84.56 187 ARG A O 1
ATOM 1520 N N . TYR A 1 188 ? -11.983 -10.932 0.806 1.00 84.88 188 TYR A N 1
ATOM 1521 C CA . TYR A 1 188 ? -12.312 -10.673 -0.597 1.00 84.88 188 TYR A CA 1
ATOM 1522 C C . TYR A 1 188 ? -12.098 -11.890 -1.501 1.00 84.88 188 TYR A C 1
ATOM 1524 O O . TYR A 1 188 ? -12.519 -11.851 -2.655 1.00 84.88 188 TYR A O 1
ATOM 1532 N N . PHE A 1 189 ? -11.451 -12.955 -1.005 1.00 78.69 189 PHE A N 1
ATOM 1533 C CA . PHE A 1 189 ? -11.007 -14.071 -1.843 1.00 78.69 189 PHE A CA 1
ATOM 1534 C C . PHE A 1 189 ? -11.456 -15.463 -1.372 1.00 78.69 189 PHE A C 1
ATOM 1536 O O . PHE A 1 189 ? -11.050 -16.427 -2.006 1.00 78.69 189 PHE A O 1
ATOM 1543 N N . GLU A 1 190 ? -12.304 -15.614 -0.343 1.00 67.94 190 GLU A N 1
ATOM 1544 C CA . GLU A 1 190 ? -12.876 -16.915 0.098 1.00 67.94 190 GLU A CA 1
ATOM 1545 C C . GLU A 1 190 ? -11.840 -18.063 0.192 1.00 67.94 190 GLU A C 1
ATOM 1547 O O . GLU A 1 190 ? -12.112 -19.193 -0.206 1.00 67.94 190 GLU A O 1
ATOM 1552 N N . ASN A 1 191 ? -10.617 -17.782 0.659 1.00 63.25 191 ASN A N 1
ATOM 1553 C CA . ASN A 1 191 ? -9.506 -18.751 0.705 1.00 63.25 191 ASN A CA 1
ATOM 1554 C C . ASN A 1 191 ? -9.054 -19.319 -0.662 1.00 63.25 191 ASN A C 1
ATOM 1556 O O . ASN A 1 191 ? -8.357 -20.326 -0.707 1.00 63.25 191 ASN A O 1
ATOM 1560 N N . LYS A 1 192 ? -9.375 -18.662 -1.786 1.00 63.00 192 LYS A N 1
ATOM 1561 C CA . LYS A 1 192 ? -8.902 -19.021 -3.144 1.00 63.00 192 LYS A CA 1
ATOM 1562 C C . LYS A 1 192 ? -7.409 -18.768 -3.369 1.00 63.00 192 LYS A C 1
ATOM 1564 O O . LYS A 1 192 ? -6.894 -19.081 -4.438 1.00 63.00 192 LYS A O 1
ATOM 1569 N N . ILE A 1 193 ? -6.728 -18.160 -2.401 1.00 68.06 193 ILE A N 1
ATOM 1570 C CA . ILE A 1 193 ? -5.289 -17.916 -2.451 1.00 68.06 193 ILE A CA 1
ATOM 1571 C C . ILE A 1 193 ? -4.609 -18.989 -1.595 1.00 68.06 193 ILE A C 1
ATOM 1573 O O . ILE A 1 193 ? -4.985 -19.143 -0.435 1.00 68.06 193 ILE A O 1
ATOM 1577 N N . ASN A 1 194 ? -3.668 -19.750 -2.158 1.00 59.12 194 ASN A N 1
ATOM 1578 C CA . ASN A 1 194 ? -3.021 -20.873 -1.467 1.00 59.12 194 ASN A CA 1
ATOM 1579 C C . ASN A 1 194 ? -2.204 -20.425 -0.245 1.00 59.12 194 ASN A C 1
ATOM 1581 O O . ASN A 1 194 ? -1.741 -19.291 -0.180 1.00 59.12 194 ASN A O 1
ATOM 1585 N N . ASP A 1 195 ? -2.066 -21.337 0.718 1.00 60.16 195 ASP A N 1
ATOM 1586 C CA . ASP A 1 195 ? -1.301 -21.172 1.954 1.00 60.16 195 ASP A CA 1
ATOM 1587 C C . ASP A 1 195 ? -0.026 -22.008 1.900 1.00 60.16 195 ASP A C 1
ATOM 1589 O O . ASP A 1 195 ? -0.103 -23.234 1.924 1.00 60.16 195 ASP A O 1
ATOM 1593 N N . LEU A 1 196 ? 1.129 -21.350 1.895 1.00 53.53 196 LEU A N 1
ATOM 1594 C CA . LEU A 1 196 ? 2.256 -21.728 2.744 1.00 53.53 196 LEU A CA 1
ATOM 1595 C C . LEU A 1 196 ? 3.169 -20.507 2.884 1.00 53.53 196 LEU A C 1
ATOM 1597 O O . LEU A 1 196 ? 3.428 -19.808 1.911 1.00 53.53 196 LEU A O 1
ATOM 1601 N N . TYR A 1 197 ? 3.606 -20.228 4.109 1.00 61.25 197 TYR A N 1
ATOM 1602 C CA . TYR A 1 197 ? 4.490 -19.110 4.413 1.00 61.25 197 TYR A CA 1
ATOM 1603 C C . TYR A 1 197 ? 5.669 -19.669 5.182 1.00 61.25 197 TYR A C 1
ATOM 1605 O O . TYR A 1 197 ? 5.549 -19.862 6.395 1.00 61.25 197 TYR A O 1
ATOM 1613 N N . ASP A 1 198 ? 6.792 -19.865 4.503 1.00 56.81 198 ASP A N 1
ATOM 1614 C CA . ASP A 1 198 ? 8.034 -20.224 5.176 1.00 56.81 198 ASP A CA 1
ATOM 1615 C C . ASP A 1 198 ? 9.046 -19.067 5.098 1.00 56.81 198 ASP A C 1
ATOM 1617 O O . ASP A 1 198 ? 9.812 -18.854 6.042 1.00 56.81 198 ASP A O 1
ATOM 1621 N N . GLU A 1 199 ? 8.977 -18.211 4.064 1.00 75.19 199 GLU A N 1
ATOM 1622 C CA . GLU A 1 199 ? 9.929 -17.106 3.872 1.00 75.19 199 GLU A CA 1
ATOM 1623 C C . GLU A 1 199 ? 9.317 -15.754 3.443 1.00 75.19 199 GLU A C 1
ATOM 1625 O O . GLU A 1 199 ? 8.267 -15.658 2.809 1.00 75.19 199 GLU A O 1
ATOM 1630 N N . ILE A 1 200 ? 10.038 -14.657 3.728 1.00 78.44 200 ILE A N 1
ATOM 1631 C CA . ILE A 1 200 ? 9.673 -13.288 3.303 1.00 78.44 200 ILE A CA 1
ATOM 1632 C C . ILE A 1 200 ? 9.496 -13.201 1.779 1.00 78.44 200 ILE A C 1
ATOM 1634 O O . ILE A 1 200 ? 8.638 -12.464 1.300 1.00 78.44 200 ILE A O 1
ATOM 1638 N N . LEU A 1 201 ? 10.304 -13.925 1.001 1.00 83.00 201 LEU A N 1
ATOM 1639 C CA . LEU A 1 201 ? 10.214 -13.896 -0.460 1.00 83.00 201 LEU A CA 1
ATOM 1640 C C . LEU A 1 201 ? 8.904 -14.505 -0.974 1.00 83.00 201 LEU A C 1
ATOM 1642 O O . LEU A 1 201 ? 8.308 -13.949 -1.897 1.00 83.00 201 LEU A O 1
ATOM 1646 N N . GLU A 1 202 ? 8.436 -15.587 -0.351 1.00 84.81 202 GLU A N 1
ATOM 1647 C CA . GLU A 1 202 ? 7.169 -16.239 -0.696 1.00 84.81 202 GLU A CA 1
ATOM 1648 C C . GLU A 1 202 ? 5.984 -15.309 -0.432 1.00 84.81 202 GLU A C 1
ATOM 1650 O O . GLU A 1 202 ? 5.187 -15.080 -1.338 1.00 84.81 202 GLU A O 1
ATOM 1655 N N . LEU A 1 203 ? 5.957 -14.629 0.725 1.00 85.44 203 LEU A N 1
ATOM 1656 C CA . LEU A 1 203 ? 4.945 -13.603 1.023 1.00 85.44 203 LEU A CA 1
ATOM 1657 C C . LEU A 1 203 ? 4.809 -12.578 -0.100 1.00 85.44 203 LEU A C 1
ATOM 1659 O O . LEU A 1 203 ? 3.713 -12.226 -0.537 1.00 85.44 203 LEU A O 1
ATOM 1663 N N . HIS A 1 204 ? 5.946 -12.025 -0.516 1.00 87.81 204 HIS A N 1
ATOM 1664 C CA . HIS A 1 204 ? 5.947 -10.957 -1.498 1.00 87.81 204 HIS A CA 1
ATOM 1665 C C . HIS A 1 204 ? 5.491 -11.471 -2.860 1.00 87.81 204 HIS A C 1
ATOM 1667 O O . HIS A 1 204 ? 4.767 -10.753 -3.551 1.00 87.81 204 HIS A O 1
ATOM 1673 N N . LYS A 1 205 ? 5.873 -12.699 -3.224 1.00 87.12 205 LYS A N 1
ATOM 1674 C CA . LYS A 1 205 ? 5.388 -13.367 -4.430 1.00 87.12 205 LYS A CA 1
ATOM 1675 C C . LYS A 1 205 ? 3.865 -13.512 -4.397 1.00 87.12 205 LYS A C 1
ATOM 1677 O O . LYS A 1 205 ? 3.203 -13.038 -5.317 1.00 87.12 205 LYS A O 1
ATOM 1682 N N . ASP A 1 206 ? 3.310 -14.033 -3.310 1.00 87.44 206 ASP A N 1
ATOM 1683 C CA . ASP A 1 206 ? 1.868 -14.250 -3.176 1.00 87.44 206 ASP A CA 1
ATOM 1684 C C . ASP A 1 206 ? 1.066 -12.943 -3.235 1.00 87.44 206 ASP A C 1
ATOM 1686 O O . ASP A 1 206 ? 0.013 -12.869 -3.873 1.00 87.44 206 ASP A O 1
ATOM 1690 N N . ILE A 1 207 ? 1.583 -11.868 -2.632 1.00 89.38 207 ILE A N 1
ATOM 1691 C CA . ILE A 1 207 ? 0.984 -10.530 -2.733 1.00 89.38 207 ILE A CA 1
ATOM 1692 C C . ILE A 1 207 ? 0.986 -10.028 -4.183 1.00 89.38 207 ILE A C 1
ATOM 1694 O O . ILE A 1 207 ? 0.018 -9.415 -4.645 1.00 89.38 207 ILE A O 1
ATOM 1698 N N . LEU A 1 208 ? 2.073 -10.253 -4.918 1.00 89.12 208 LEU A N 1
ATOM 1699 C CA . LEU A 1 208 ? 2.217 -9.793 -6.301 1.00 89.12 208 LEU A CA 1
ATOM 1700 C C . LEU A 1 208 ? 1.386 -10.608 -7.296 1.00 89.12 208 LEU A C 1
ATOM 1702 O O . LEU A 1 208 ? 1.115 -10.121 -8.398 1.00 89.12 208 LEU A O 1
ATOM 1706 N N . GLU A 1 209 ? 0.930 -11.788 -6.881 1.00 88.00 209 GLU A N 1
ATOM 1707 C CA . GLU A 1 209 ? 0.156 -12.733 -7.682 1.00 88.00 209 GLU A CA 1
ATOM 1708 C C . GLU A 1 209 ? -1.350 -12.764 -7.334 1.00 88.00 209 GLU A C 1
ATOM 1710 O O . GLU A 1 209 ? -2.080 -13.605 -7.859 1.00 88.00 209 GLU A O 1
ATOM 1715 N N . ILE A 1 210 ? -1.863 -11.823 -6.522 1.00 87.25 210 ILE A N 1
ATOM 1716 C CA . ILE A 1 210 ? -3.291 -11.769 -6.136 1.00 87.25 210 ILE A CA 1
ATOM 1717 C C . ILE A 1 210 ? -4.200 -11.769 -7.386 1.00 87.25 210 ILE A C 1
ATOM 1719 O O . ILE A 1 210 ? -4.137 -10.821 -8.184 1.00 87.25 210 ILE A O 1
ATOM 1723 N N . PRO A 1 211 ? -5.056 -12.792 -7.582 1.00 85.81 211 PRO A N 1
ATOM 1724 C CA . PRO A 1 211 ? -5.842 -12.947 -8.803 1.00 85.81 211 PRO A CA 1
ATOM 1725 C C . PRO A 1 211 ? -6.924 -11.871 -8.924 1.00 85.81 211 PRO A C 1
ATOM 1727 O O . PRO A 1 211 ? -7.307 -11.243 -7.944 1.00 85.81 211 PRO A O 1
ATOM 1730 N N . VAL A 1 212 ? -7.442 -11.660 -10.134 1.00 84.44 212 VAL A N 1
ATOM 1731 C CA . VAL A 1 212 ? -8.631 -10.822 -10.342 1.00 84.44 212 VAL A CA 1
ATOM 1732 C C . VAL A 1 212 ? -9.865 -11.678 -10.087 1.00 84.44 212 VAL A C 1
ATOM 1734 O O . VAL A 1 212 ? -9.989 -12.758 -10.663 1.00 84.44 212 VAL A O 1
ATOM 1737 N N . ILE A 1 213 ? -10.777 -11.194 -9.248 1.00 75.81 213 ILE A N 1
ATOM 1738 C CA . ILE A 1 213 ? -12.073 -11.830 -9.002 1.00 75.81 213 ILE A CA 1
ATOM 1739 C C . ILE A 1 213 ? -13.163 -10.784 -9.199 1.00 75.81 213 ILE A C 1
ATOM 1741 O O . ILE A 1 213 ? -13.008 -9.628 -8.795 1.00 75.81 213 ILE A O 1
ATOM 1745 N N . ASP A 1 214 ? -14.263 -11.192 -9.828 1.00 68.94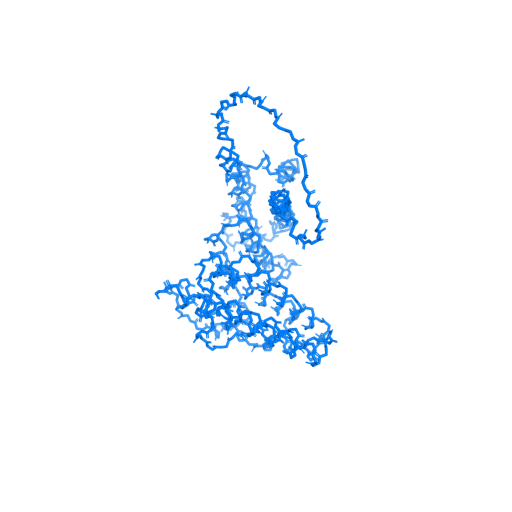 214 ASP A N 1
ATOM 1746 C CA . ASP A 1 214 ? -15.456 -10.361 -9.891 1.00 68.94 214 ASP A CA 1
ATOM 1747 C C . ASP A 1 214 ? -16.144 -10.363 -8.526 1.00 68.94 214 ASP A C 1
ATOM 1749 O O . ASP A 1 214 ? -16.750 -11.351 -8.115 1.00 68.94 214 ASP A O 1
ATOM 1753 N N . ASN A 1 215 ? -15.946 -9.276 -7.782 1.00 67.62 215 ASN A N 1
ATOM 1754 C CA . ASN A 1 215 ? -16.558 -9.050 -6.483 1.00 67.62 215 ASN A CA 1
ATOM 1755 C C . ASN A 1 215 ? -17.685 -8.021 -6.646 1.00 67.62 215 ASN A C 1
ATOM 1757 O O . ASN A 1 215 ? -17.500 -6.995 -7.298 1.00 67.62 215 ASN A O 1
ATOM 1761 N N . ALA A 1 216 ? -18.847 -8.287 -6.049 1.00 59.94 216 ALA A N 1
ATOM 1762 C CA . ALA A 1 216 ? -19.987 -7.375 -6.062 1.00 59.94 216 ALA A CA 1
ATOM 1763 C C . ALA A 1 216 ? -19.742 -6.087 -5.242 1.00 59.94 216 ALA A C 1
ATOM 1765 O O . ALA A 1 216 ? -20.417 -5.080 -5.462 1.00 59.94 216 ALA A O 1
ATOM 1766 N N . GLU A 1 217 ? -18.784 -6.092 -4.309 1.00 66.25 217 GLU A N 1
ATOM 1767 C CA . GLU A 1 217 ? -18.427 -4.930 -3.491 1.00 66.25 217 GLU A CA 1
ATOM 1768 C C . GLU A 1 217 ? -17.383 -4.030 -4.161 1.00 66.25 217 GLU A C 1
ATOM 1770 O O . GLU A 1 217 ? -16.380 -4.514 -4.673 1.00 66.25 217 GLU A O 1
ATOM 1775 N N . ASP A 1 218 ? -17.626 -2.711 -4.108 1.00 76.44 218 ASP A N 1
ATOM 1776 C CA . ASP A 1 218 ? -16.716 -1.575 -4.377 1.00 76.44 218 ASP A CA 1
ATOM 1777 C C . ASP A 1 218 ? -15.395 -1.925 -5.101 1.00 76.44 218 ASP A C 1
ATOM 1779 O O . ASP A 1 218 ? -14.289 -1.715 -4.589 1.00 76.44 218 ASP A O 1
ATOM 1783 N N . ILE A 1 219 ? -15.526 -2.457 -6.324 1.00 80.88 219 ILE A N 1
ATOM 1784 C CA . ILE A 1 219 ? -14.417 -2.968 -7.148 1.00 80.88 219 ILE A CA 1
ATOM 1785 C C . ILE A 1 219 ? -13.307 -1.925 -7.284 1.00 80.88 219 ILE A C 1
ATOM 1787 O O . ILE A 1 219 ? -12.123 -2.262 -7.269 1.00 80.88 219 ILE A O 1
ATOM 1791 N N . THR A 1 220 ? -13.681 -0.651 -7.378 1.00 85.19 220 THR A N 1
ATOM 1792 C CA . THR A 1 220 ? -12.764 0.488 -7.426 1.00 85.19 220 THR A CA 1
ATOM 1793 C C . THR A 1 220 ? -11.844 0.529 -6.208 1.00 85.19 220 THR A C 1
ATOM 1795 O O . THR A 1 220 ? -10.620 0.542 -6.375 1.00 85.19 220 THR A O 1
ATOM 1798 N N . LYS A 1 221 ? -12.397 0.521 -4.988 1.00 87.88 221 LYS A N 1
ATOM 1799 C CA . LYS A 1 221 ? -11.583 0.562 -3.766 1.00 87.88 221 LYS A CA 1
ATOM 1800 C C . LYS A 1 221 ? -10.775 -0.714 -3.564 1.00 87.88 221 LYS A C 1
ATOM 1802 O O . LYS A 1 221 ? -9.609 -0.621 -3.187 1.00 87.88 221 LYS A O 1
ATOM 1807 N N . ILE A 1 222 ? -11.355 -1.882 -3.851 1.00 88.56 222 ILE A N 1
ATOM 1808 C CA . ILE A 1 222 ? -10.637 -3.163 -3.753 1.00 88.56 222 ILE A CA 1
ATOM 1809 C C . ILE A 1 222 ? -9.420 -3.143 -4.672 1.00 88.56 222 ILE A C 1
ATOM 1811 O O . ILE A 1 222 ? -8.306 -3.419 -4.240 1.00 88.56 222 ILE A O 1
ATOM 1815 N N . SER A 1 223 ? -9.594 -2.731 -5.923 1.00 88.56 223 SER A N 1
ATOM 1816 C CA . SER A 1 223 ? -8.483 -2.710 -6.870 1.00 88.56 223 SER A CA 1
ATOM 1817 C C . SER A 1 223 ? -7.401 -1.699 -6.480 1.00 88.56 223 SER A C 1
ATOM 1819 O O . SER A 1 223 ? -6.213 -1.992 -6.599 1.00 88.56 223 SER A O 1
ATOM 1821 N N . GLN A 1 224 ? -7.789 -0.517 -5.980 1.00 90.38 224 GLN A N 1
ATOM 1822 C CA . GLN A 1 224 ? -6.843 0.459 -5.427 1.00 90.38 224 GLN A CA 1
ATOM 1823 C C . GLN A 1 224 ? -6.047 -0.133 -4.259 1.00 90.38 224 GLN A C 1
ATOM 1825 O O . GLN A 1 224 ? -4.829 0.054 -4.197 1.00 90.38 224 GLN A O 1
ATOM 1830 N N . LEU A 1 225 ? -6.720 -0.857 -3.360 1.00 92.88 225 LEU A N 1
ATOM 1831 C CA . LEU A 1 225 ? -6.088 -1.549 -2.246 1.00 92.88 225 LEU A CA 1
ATOM 1832 C C . LEU A 1 225 ? -5.084 -2.592 -2.748 1.00 92.88 225 LEU A C 1
ATOM 1834 O O . LEU A 1 225 ? -3.921 -2.515 -2.362 1.00 92.88 225 LEU A O 1
ATOM 1838 N N . ILE A 1 226 ? -5.494 -3.508 -3.635 1.00 92.31 226 ILE A N 1
ATOM 1839 C CA . ILE A 1 226 ? -4.617 -4.563 -4.170 1.00 92.31 226 ILE A CA 1
ATOM 1840 C C . ILE A 1 226 ? -3.379 -3.959 -4.834 1.00 92.31 226 ILE A C 1
ATOM 1842 O O . ILE A 1 226 ? -2.256 -4.304 -4.469 1.00 92.31 226 ILE A O 1
ATOM 1846 N N . ILE A 1 227 ? -3.567 -3.003 -5.749 1.00 92.81 227 ILE A N 1
ATOM 1847 C CA . ILE A 1 227 ? -2.461 -2.359 -6.469 1.00 92.81 227 ILE A CA 1
ATOM 1848 C C . ILE A 1 227 ? -1.512 -1.659 -5.490 1.00 92.81 227 ILE A C 1
ATOM 1850 O O . ILE A 1 227 ? -0.294 -1.776 -5.611 1.00 92.81 227 ILE A O 1
ATOM 1854 N N . THR A 1 228 ? -2.036 -0.953 -4.487 1.00 93.12 228 THR A N 1
ATOM 1855 C CA . THR A 1 228 ? -1.190 -0.254 -3.507 1.00 93.12 228 THR A CA 1
ATOM 1856 C C . THR A 1 228 ? -0.415 -1.237 -2.627 1.00 93.12 228 THR A C 1
ATOM 1858 O O . THR A 1 228 ? 0.769 -1.020 -2.367 1.00 93.12 228 THR A O 1
ATOM 1861 N N . THR A 1 229 ? -1.037 -2.345 -2.218 1.00 93.94 229 THR A N 1
ATOM 1862 C CA . THR A 1 229 ? -0.386 -3.427 -1.462 1.00 93.94 229 THR A CA 1
ATOM 1863 C C . THR A 1 229 ? 0.742 -4.069 -2.273 1.00 93.94 229 THR A C 1
ATOM 1865 O O . THR A 1 229 ? 1.846 -4.243 -1.758 1.00 93.94 229 THR A O 1
ATOM 1868 N N . GLN A 1 230 ? 0.520 -4.322 -3.564 1.00 93.38 230 GLN A N 1
ATOM 1869 C CA . GLN A 1 230 ? 1.541 -4.825 -4.489 1.00 93.38 230 GLN A CA 1
ATOM 1870 C C . GLN A 1 230 ? 2.709 -3.849 -4.658 1.00 93.38 230 GLN A C 1
ATOM 1872 O O . GLN A 1 230 ? 3.871 -4.240 -4.554 1.00 93.38 230 GLN A O 1
ATOM 1877 N N . LEU A 1 231 ? 2.428 -2.556 -4.830 1.00 93.50 231 LEU A N 1
ATOM 1878 C CA . LEU A 1 231 ? 3.473 -1.531 -4.898 1.00 93.50 231 LEU A CA 1
ATOM 1879 C C . LEU A 1 231 ? 4.263 -1.422 -3.587 1.00 93.50 231 LEU A C 1
ATOM 1881 O O . LEU A 1 231 ? 5.469 -1.184 -3.619 1.00 93.50 231 LEU A O 1
ATOM 1885 N N . ASN A 1 232 ? 3.617 -1.592 -2.434 1.00 94.56 232 ASN A N 1
ATOM 1886 C CA . ASN A 1 232 ? 4.297 -1.598 -1.141 1.00 94.56 232 ASN A CA 1
ATOM 1887 C C . ASN A 1 232 ? 5.186 -2.834 -0.957 1.00 94.56 232 ASN A C 1
ATOM 1889 O O . ASN A 1 232 ? 6.322 -2.676 -0.515 1.00 94.56 232 ASN A O 1
ATOM 1893 N N . SER A 1 233 ? 4.731 -4.010 -1.397 1.00 93.00 233 SER A N 1
ATOM 1894 C CA . SER A 1 233 ? 5.553 -5.223 -1.511 1.00 93.00 233 SER A CA 1
ATOM 1895 C C . SER A 1 233 ? 6.826 -4.950 -2.332 1.00 93.00 233 SER A C 1
ATOM 1897 O O . SER A 1 233 ? 7.940 -5.113 -1.834 1.00 93.00 233 SER A O 1
ATOM 1899 N N . MET A 1 234 ? 6.702 -4.379 -3.536 1.00 91.56 234 MET A N 1
ATOM 1900 C CA . MET A 1 234 ? 7.870 -4.030 -4.364 1.00 91.56 234 MET A CA 1
ATOM 1901 C C . MET A 1 234 ? 8.834 -3.050 -3.680 1.00 91.56 234 MET A C 1
ATOM 1903 O O . MET A 1 234 ? 10.054 -3.182 -3.804 1.00 91.56 234 MET A O 1
ATOM 1907 N N . LYS A 1 235 ? 8.316 -2.055 -2.949 1.00 91.94 235 LYS A N 1
ATOM 1908 C CA . LYS A 1 235 ? 9.164 -1.110 -2.209 1.00 91.94 235 LYS A CA 1
ATOM 1909 C C . LYS A 1 235 ? 9.927 -1.800 -1.072 1.00 91.94 235 LYS A C 1
ATOM 1911 O O . LYS A 1 235 ? 11.110 -1.510 -0.915 1.00 91.94 235 LYS A O 1
ATOM 1916 N N . CYS A 1 236 ? 9.303 -2.710 -0.316 1.00 91.19 236 CYS A N 1
ATOM 1917 C CA . CYS A 1 236 ? 9.980 -3.488 0.731 1.00 91.19 236 CYS A CA 1
ATOM 1918 C C . CYS A 1 236 ? 11.145 -4.305 0.155 1.00 91.19 236 CYS A C 1
ATOM 1920 O O . CYS A 1 236 ? 12.280 -4.191 0.625 1.00 91.19 236 CYS A O 1
ATOM 1922 N N . LEU A 1 237 ? 10.901 -5.035 -0.935 1.00 89.50 237 LEU A N 1
ATOM 1923 C CA . LEU A 1 237 ? 11.930 -5.819 -1.626 1.00 89.50 237 LEU A CA 1
ATOM 1924 C C . LEU A 1 237 ? 13.073 -4.955 -2.144 1.00 89.50 237 LEU A C 1
ATOM 1926 O O . LEU A 1 237 ? 14.244 -5.297 -1.980 1.00 89.50 237 LEU A O 1
ATOM 1930 N N . SER A 1 238 ? 12.741 -3.810 -2.742 1.00 88.25 238 SER A N 1
ATOM 1931 C CA . SER A 1 238 ? 13.729 -2.825 -3.175 1.00 88.25 238 SER A CA 1
ATOM 1932 C C . SER A 1 238 ? 14.574 -2.349 -1.993 1.00 88.25 238 SER A C 1
ATOM 1934 O O . SER A 1 238 ? 15.803 -2.313 -2.084 1.00 88.25 238 SER A O 1
ATOM 1936 N N . CYS A 1 239 ? 13.961 -2.060 -0.838 1.00 87.44 239 CYS A N 1
ATOM 1937 C CA . CYS A 1 239 ? 14.676 -1.704 0.388 1.00 87.44 239 CYS A CA 1
ATOM 1938 C C . CYS A 1 239 ? 15.702 -2.770 0.808 1.00 87.44 239 CYS A C 1
ATOM 1940 O O . CYS A 1 239 ? 16.815 -2.397 1.179 1.00 87.44 239 CYS A O 1
ATOM 1942 N N . GLN A 1 240 ? 15.385 -4.051 0.618 1.00 84.38 240 GLN A N 1
ATOM 1943 C CA . GLN A 1 240 ? 16.259 -5.192 0.912 1.00 84.38 240 GLN A CA 1
ATOM 1944 C C . GLN A 1 240 ? 17.201 -5.603 -0.237 1.00 84.38 240 GLN A C 1
ATOM 1946 O O . GLN A 1 240 ? 17.938 -6.574 -0.098 1.00 84.38 240 GLN A O 1
ATOM 1951 N N . ASN A 1 241 ? 17.196 -4.890 -1.368 1.00 84.19 241 ASN A N 1
ATOM 1952 C CA . ASN A 1 241 ? 17.911 -5.260 -2.598 1.00 84.19 241 ASN A CA 1
ATOM 1953 C C . ASN A 1 241 ? 17.522 -6.647 -3.148 1.00 84.19 241 ASN A C 1
ATOM 1955 O O . ASN A 1 241 ? 18.315 -7.298 -3.817 1.00 84.19 241 ASN A O 1
ATOM 1959 N N . LYS A 1 242 ? 16.286 -7.083 -2.901 1.00 85.38 242 LYS A N 1
ATOM 1960 C CA . LYS A 1 242 ? 15.733 -8.357 -3.371 1.00 85.38 242 LYS A CA 1
ATOM 1961 C C . LYS A 1 242 ? 14.730 -8.141 -4.501 1.00 85.38 242 LYS A C 1
ATOM 1963 O O . LYS A 1 242 ? 13.743 -8.842 -4.565 1.00 85.38 242 LYS A O 1
ATOM 1968 N N . LEU A 1 243 ? 14.885 -7.140 -5.365 1.00 84.19 243 LEU A N 1
ATOM 1969 C CA . LEU A 1 243 ? 13.911 -6.933 -6.451 1.00 84.19 243 LEU A CA 1
ATOM 1970 C C . LEU A 1 243 ? 14.148 -7.872 -7.646 1.00 84.19 243 LEU A C 1
ATOM 1972 O O . LEU A 1 243 ? 13.236 -8.119 -8.427 1.00 84.19 243 LEU A O 1
ATOM 1976 N N . ASP A 1 244 ? 15.355 -8.424 -7.764 1.00 79.00 244 ASP A N 1
ATOM 1977 C CA . ASP A 1 244 ? 15.785 -9.226 -8.912 1.00 79.00 244 ASP A CA 1
ATOM 1978 C C . ASP A 1 244 ? 14.924 -10.487 -9.108 1.00 79.00 244 ASP A C 1
ATOM 1980 O O . ASP A 1 244 ? 14.639 -10.859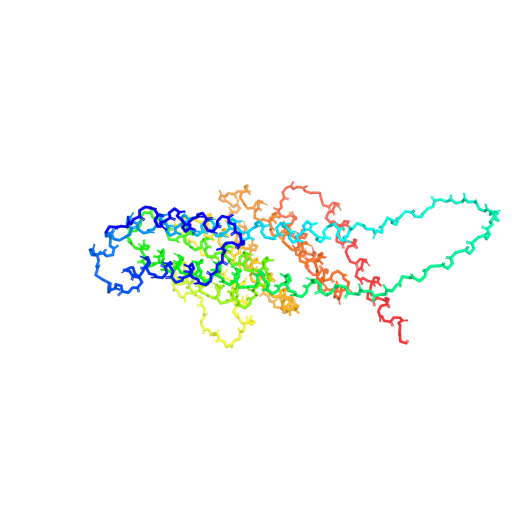 -10.245 1.00 79.00 244 ASP A O 1
ATOM 1984 N N . PHE A 1 245 ? 14.421 -11.104 -8.028 1.00 78.12 245 PHE A N 1
ATOM 1985 C CA . PHE A 1 245 ? 13.569 -12.296 -8.152 1.00 78.12 245 PHE A CA 1
ATOM 1986 C C . PHE A 1 245 ? 12.250 -12.017 -8.882 1.00 78.12 245 PHE A C 1
ATOM 1988 O O . PHE A 1 245 ? 11.714 -12.925 -9.515 1.00 78.12 245 PHE A O 1
ATOM 1995 N N . LEU A 1 246 ? 11.742 -10.776 -8.844 1.00 79.38 246 LEU A N 1
ATOM 1996 C CA . LEU A 1 246 ? 10.508 -10.404 -9.544 1.00 79.38 246 LEU A CA 1
ATOM 1997 C C . LEU A 1 246 ? 10.617 -10.613 -11.046 1.00 79.38 246 LEU A C 1
ATOM 1999 O O . LEU A 1 246 ? 9.635 -10.956 -11.695 1.00 79.38 246 LEU A O 1
ATOM 2003 N N . PHE A 1 247 ? 11.814 -10.406 -11.585 1.00 75.00 247 PHE A N 1
ATOM 2004 C CA . PHE A 1 247 ? 12.085 -10.509 -13.012 1.00 75.00 247 PHE A CA 1
ATOM 2005 C C . PHE A 1 247 ? 12.453 -11.933 -13.442 1.00 75.00 247 PHE A C 1
ATOM 2007 O O . PHE A 1 247 ? 12.498 -12.214 -14.636 1.00 75.00 247 PHE A O 1
ATOM 2014 N N . ASN A 1 248 ? 12.657 -12.832 -12.475 1.00 70.19 248 ASN A N 1
ATOM 2015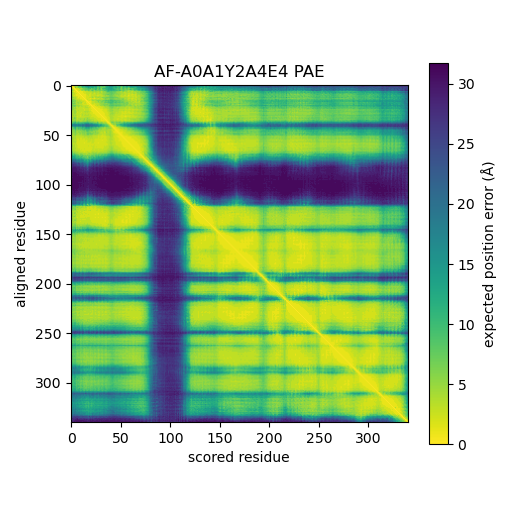 C CA . ASN A 1 248 ? 12.884 -14.258 -12.705 1.00 70.19 248 ASN A CA 1
ATOM 2016 C C . ASN A 1 248 ? 11.585 -15.083 -12.594 1.00 70.19 248 ASN A C 1
ATOM 2018 O O . ASN A 1 248 ? 11.530 -16.210 -13.086 1.00 70.19 248 ASN A O 1
ATOM 2022 N N . GLY A 1 249 ? 10.543 -14.540 -11.954 1.00 64.38 249 GLY A N 1
ATOM 2023 C CA . GLY A 1 249 ? 9.210 -15.141 -11.846 1.00 64.38 249 GLY A CA 1
ATOM 2024 C C . GLY A 1 249 ? 8.238 -14.661 -12.932 1.00 64.38 249 GLY A C 1
ATOM 2025 O O . GLY A 1 249 ? 8.470 -13.655 -13.600 1.00 64.38 249 GLY A O 1
ATOM 2026 N N . LYS A 1 250 ? 7.116 -15.371 -13.115 1.00 60.78 250 LYS A N 1
ATOM 2027 C CA . LYS A 1 250 ? 6.028 -14.942 -14.011 1.00 60.78 250 LYS A CA 1
ATOM 2028 C C . LYS A 1 250 ? 4.810 -14.459 -13.222 1.00 60.78 250 LYS A C 1
ATOM 2030 O O . LYS A 1 250 ? 4.347 -15.161 -12.339 1.00 60.78 250 LYS A O 1
ATOM 2035 N N . ASN A 1 251 ? 4.227 -13.361 -13.721 1.00 62.59 251 ASN A N 1
ATOM 2036 C CA . ASN A 1 251 ? 2.888 -12.801 -13.466 1.00 62.59 251 ASN A CA 1
ATOM 2037 C C . ASN A 1 251 ? 2.715 -11.836 -12.283 1.00 62.59 251 ASN A C 1
ATOM 2039 O O . ASN A 1 251 ? 2.042 -12.137 -11.308 1.00 62.59 251 ASN A O 1
ATOM 2043 N N . ILE A 1 252 ? 3.128 -10.584 -12.480 1.00 77.75 252 ILE A N 1
ATOM 2044 C CA . ILE A 1 252 ? 2.600 -9.458 -11.697 1.00 77.75 252 ILE A CA 1
ATOM 2045 C C . ILE A 1 252 ? 1.123 -9.250 -12.078 1.00 77.75 252 ILE A C 1
ATOM 2047 O O . ILE A 1 252 ? 0.810 -8.962 -13.237 1.00 77.75 252 ILE A O 1
ATOM 2051 N N . THR A 1 253 ? 0.191 -9.380 -11.130 1.00 85.94 253 THR A N 1
ATOM 2052 C CA . THR A 1 253 ? -1.252 -9.227 -11.420 1.00 85.94 253 THR A CA 1
ATOM 2053 C C . THR A 1 253 ? -1.738 -7.782 -11.392 1.00 85.94 253 THR A C 1
ATOM 2055 O O . THR A 1 253 ? -2.849 -7.503 -11.839 1.00 85.94 253 THR A O 1
ATOM 2058 N N . MET A 1 254 ? -0.896 -6.843 -10.958 1.00 88.62 254 MET A N 1
ATOM 2059 C CA . MET A 1 254 ? -1.202 -5.412 -10.890 1.00 88.62 254 MET A CA 1
ATOM 2060 C C . MET A 1 254 ? -1.769 -4.850 -12.205 1.00 88.62 254 MET A C 1
ATOM 2062 O O . MET A 1 254 ? -2.746 -4.103 -12.197 1.00 88.62 254 MET A O 1
ATOM 2066 N N . TYR A 1 255 ? -1.216 -5.251 -13.356 1.00 88.50 255 TYR A N 1
ATOM 2067 C CA . TYR A 1 255 ? -1.725 -4.822 -14.665 1.00 88.50 255 TYR A CA 1
ATOM 2068 C C . TYR A 1 255 ? -3.059 -5.456 -15.036 1.00 88.50 255 TYR A C 1
ATOM 2070 O O . TYR A 1 255 ? -3.883 -4.784 -15.654 1.00 88.50 255 TYR A O 1
ATOM 2078 N N . LYS A 1 256 ? -3.295 -6.706 -14.618 1.00 89.75 256 LYS A N 1
ATOM 2079 C CA . LYS A 1 256 ? -4.582 -7.385 -14.810 1.00 89.75 256 LYS A CA 1
ATOM 2080 C C . LYS A 1 256 ? -5.684 -6.655 -14.043 1.00 89.75 256 LYS A C 1
ATOM 2082 O O . LYS A 1 256 ? -6.766 -6.458 -14.579 1.00 89.75 256 LYS A O 1
ATOM 2087 N N . TRP A 1 257 ? -5.389 -6.179 -12.832 1.00 90.62 257 TRP A N 1
ATOM 2088 C CA . TRP A 1 257 ? -6.304 -5.340 -12.052 1.00 90.62 257 TRP A CA 1
ATOM 2089 C C . TRP A 1 257 ? -6.590 -3.991 -12.720 1.00 90.62 257 TRP A C 1
ATOM 2091 O O . TRP A 1 257 ? -7.747 -3.582 -12.808 1.00 90.62 257 TRP A O 1
ATOM 2101 N N . CYS A 1 258 ? -5.569 -3.309 -13.248 1.00 90.81 258 CYS A N 1
ATOM 2102 C CA . CYS A 1 258 ? -5.784 -2.062 -13.987 1.00 90.81 258 CYS A CA 1
ATOM 2103 C C . CYS A 1 258 ? -6.647 -2.265 -15.243 1.00 90.81 258 CYS A C 1
ATOM 2105 O O . CYS A 1 258 ? -7.532 -1.451 -15.517 1.00 90.81 258 CYS A O 1
ATOM 2107 N N . GLU A 1 259 ? -6.403 -3.332 -16.003 1.00 90.25 259 GLU A N 1
ATOM 2108 C CA . GLU A 1 259 ? -7.180 -3.681 -17.196 1.00 90.25 259 GLU A CA 1
ATOM 2109 C C . GLU A 1 259 ? -8.621 -4.053 -16.841 1.00 90.25 259 GLU A C 1
ATOM 2111 O O . GLU A 1 259 ? -9.561 -3.576 -17.473 1.00 90.25 259 GLU A O 1
ATOM 2116 N N . TYR A 1 260 ? -8.802 -4.818 -15.766 1.00 89.62 260 TYR A N 1
ATOM 2117 C CA . TYR A 1 260 ? -10.112 -5.194 -15.253 1.00 89.62 260 TYR A CA 1
ATOM 2118 C C . TYR A 1 260 ? -10.996 -3.981 -14.925 1.00 89.62 260 TYR A C 1
ATOM 2120 O O . TYR A 1 260 ? -12.173 -3.946 -15.293 1.00 89.62 260 TYR A O 1
ATOM 2128 N N . ILE A 1 261 ? -10.434 -2.947 -14.289 1.00 89.94 261 ILE A N 1
ATOM 2129 C CA . ILE A 1 261 ? -11.170 -1.703 -14.021 1.00 89.94 261 ILE A CA 1
ATOM 2130 C C . ILE A 1 261 ? -11.352 -0.868 -15.283 1.00 89.94 261 ILE A C 1
ATOM 2132 O O . ILE A 1 261 ? -12.309 -0.110 -15.355 1.00 89.94 261 ILE A O 1
ATOM 2136 N N . ARG A 1 262 ? -10.475 -0.964 -16.287 1.00 90.12 262 ARG A N 1
ATOM 2137 C CA . ARG A 1 262 ? -10.496 -0.073 -17.462 1.00 90.12 262 ARG A CA 1
ATOM 2138 C C . ARG A 1 262 ? -11.852 -0.036 -18.164 1.00 90.12 262 ARG A C 1
ATOM 2140 O O . ARG A 1 262 ? -12.266 1.025 -18.624 1.00 90.12 262 ARG A O 1
ATOM 2147 N N . ASN A 1 263 ? -12.541 -1.174 -18.206 1.00 85.69 263 ASN A N 1
ATOM 2148 C CA . ASN A 1 263 ? -13.870 -1.298 -18.808 1.00 85.69 263 ASN A CA 1
ATOM 2149 C C . ASN A 1 263 ? -14.988 -0.665 -17.956 1.00 85.69 263 ASN A C 1
ATOM 2151 O O . ASN A 1 263 ? -16.073 -0.415 -18.467 1.00 85.69 263 ASN A O 1
ATOM 2155 N N . LYS A 1 264 ? -14.729 -0.408 -16.670 1.00 87.44 264 LYS A N 1
ATOM 2156 C CA . LYS A 1 264 ? -15.666 0.150 -15.681 1.00 87.44 264 LYS A CA 1
ATOM 2157 C C . LYS A 1 264 ? -15.389 1.632 -15.406 1.00 87.44 264 LYS A C 1
ATOM 2159 O O . LYS A 1 264 ? -16.308 2.441 -15.404 1.00 87.44 264 LYS A O 1
ATOM 2164 N N . ASP A 1 265 ? -14.122 1.989 -15.207 1.00 89.75 265 ASP A N 1
ATOM 2165 C CA . ASP A 1 265 ? -13.644 3.352 -14.979 1.00 89.75 265 ASP A CA 1
ATOM 2166 C C . ASP A 1 265 ? -12.268 3.552 -15.641 1.00 89.75 265 ASP A C 1
ATOM 2168 O O . ASP A 1 265 ? -11.201 3.262 -15.083 1.00 89.75 265 ASP A O 1
ATOM 2172 N N . LYS A 1 266 ? -12.299 4.073 -16.871 1.00 90.38 266 LYS A N 1
ATOM 2173 C CA . LYS A 1 266 ? -11.098 4.355 -17.665 1.00 90.38 266 LYS A CA 1
ATOM 2174 C C . LYS A 1 266 ? -10.174 5.364 -16.978 1.00 90.38 266 LYS A C 1
ATOM 2176 O O . LYS A 1 266 ? -8.963 5.156 -16.959 1.00 90.38 266 LYS A O 1
ATOM 2181 N N . LEU A 1 267 ? -10.728 6.435 -16.405 1.00 90.75 267 LEU A N 1
ATOM 2182 C CA . LEU A 1 267 ? -9.936 7.498 -15.777 1.00 90.75 267 LEU A CA 1
ATOM 2183 C C . LEU A 1 267 ? -9.209 6.983 -14.535 1.00 90.75 267 LEU A C 1
ATOM 2185 O O . LEU A 1 267 ? -8.054 7.337 -14.293 1.00 90.75 267 LEU A O 1
ATOM 2189 N N . LEU A 1 268 ? -9.869 6.140 -13.743 1.00 90.62 268 LEU A N 1
ATOM 2190 C CA . LEU A 1 268 ? -9.234 5.478 -12.614 1.00 90.62 268 LEU A CA 1
ATOM 2191 C C . LEU A 1 268 ? -8.122 4.528 -13.066 1.00 90.62 268 LEU A C 1
ATOM 2193 O O . LEU A 1 268 ? -7.027 4.583 -12.509 1.00 90.62 268 LEU A O 1
ATOM 2197 N N . SER A 1 269 ? -8.373 3.695 -14.078 1.00 92.25 269 SER A N 1
ATOM 2198 C CA . SER A 1 269 ? -7.357 2.793 -14.636 1.00 92.25 269 SER A CA 1
ATOM 2199 C C . SER A 1 269 ? -6.106 3.562 -15.088 1.00 92.25 269 SER A C 1
ATOM 2201 O O . SER A 1 269 ? -4.987 3.221 -14.700 1.00 92.25 269 SER A O 1
ATOM 2203 N N . GLU A 1 270 ? -6.277 4.678 -15.802 1.00 92.00 270 GLU A N 1
ATOM 2204 C CA . GLU A 1 270 ? -5.170 5.545 -16.227 1.00 92.00 270 GLU A CA 1
ATOM 2205 C C . GLU A 1 270 ? -4.411 6.162 -15.040 1.00 92.00 270 GLU A C 1
ATOM 2207 O O . GLU A 1 270 ? -3.176 6.199 -15.040 1.00 92.00 270 GLU A O 1
ATOM 2212 N N . LYS A 1 271 ? -5.121 6.597 -13.989 1.00 91.50 271 LYS A N 1
ATOM 2213 C CA . LYS A 1 271 ? -4.493 7.082 -12.746 1.00 91.50 271 LYS A CA 1
ATOM 2214 C C . LYS A 1 271 ? -3.674 5.992 -12.057 1.00 91.50 271 LYS A C 1
ATOM 2216 O O . LYS A 1 271 ? -2.581 6.283 -11.570 1.00 91.50 271 LYS A O 1
ATOM 2221 N N . LEU A 1 272 ? -4.174 4.758 -12.026 1.00 92.00 272 LEU A N 1
ATOM 2222 C CA . LEU A 1 272 ? -3.480 3.615 -11.432 1.00 92.00 272 LEU A CA 1
ATOM 2223 C C . LEU A 1 272 ? -2.207 3.276 -12.211 1.00 92.00 272 LEU A C 1
ATOM 2225 O O . LEU A 1 272 ? -1.137 3.225 -11.608 1.00 92.00 272 LEU A O 1
ATOM 2229 N N . TYR A 1 273 ? -2.279 3.166 -13.540 1.00 93.44 273 TYR A N 1
ATOM 2230 C CA . TYR A 1 273 ? -1.094 3.002 -14.391 1.00 93.44 273 TYR A CA 1
ATOM 2231 C C . TYR A 1 273 ? -0.072 4.133 -14.203 1.00 93.44 273 TYR A C 1
ATOM 2233 O O . TYR A 1 273 ? 1.126 3.874 -14.074 1.00 93.44 273 TYR A O 1
ATOM 2241 N N . SER A 1 274 ? -0.529 5.388 -14.112 1.00 91.12 274 SER A N 1
ATOM 2242 C CA . SER A 1 274 ? 0.353 6.529 -13.840 1.00 91.12 274 SER A CA 1
ATOM 2243 C C . SER A 1 274 ? 1.045 6.409 -12.478 1.00 91.12 274 SER A C 1
ATOM 2245 O O . SER A 1 274 ? 2.242 6.680 -12.368 1.00 91.12 274 SER A O 1
ATOM 2247 N N . ASN A 1 275 ? 0.323 5.974 -11.441 1.00 90.94 275 ASN A N 1
ATOM 2248 C CA . ASN A 1 275 ? 0.889 5.764 -10.110 1.00 90.94 275 ASN A CA 1
ATOM 2249 C C . ASN A 1 275 ? 1.947 4.651 -10.107 1.00 90.94 275 ASN A C 1
ATOM 2251 O O . ASN A 1 275 ? 3.032 4.843 -9.558 1.00 90.94 275 ASN A O 1
ATOM 2255 N N . ILE A 1 276 ? 1.664 3.532 -10.780 1.00 92.12 276 ILE A N 1
ATOM 2256 C CA . ILE A 1 276 ? 2.612 2.426 -10.963 1.00 92.12 276 ILE A CA 1
ATOM 2257 C C . ILE A 1 276 ? 3.906 2.947 -11.586 1.00 92.12 276 ILE A C 1
ATOM 2259 O O . ILE A 1 276 ? 4.976 2.793 -10.999 1.00 92.12 276 ILE A O 1
ATOM 2263 N N . CYS A 1 277 ? 3.805 3.643 -12.721 1.00 90.94 277 CYS A N 1
ATOM 2264 C CA . CYS A 1 277 ? 4.961 4.209 -13.412 1.00 90.94 277 CYS A CA 1
ATOM 2265 C C . CYS A 1 277 ? 5.797 5.113 -12.487 1.00 90.94 277 CYS A C 1
ATOM 2267 O O . CYS A 1 277 ? 7.010 4.929 -12.368 1.00 90.94 277 CYS A O 1
ATOM 2269 N N . ARG A 1 278 ? 5.161 6.037 -11.751 1.00 90.19 278 ARG A N 1
ATOM 2270 C CA . ARG A 1 278 ? 5.869 6.931 -10.814 1.00 90.19 278 ARG A CA 1
ATOM 2271 C C . ARG A 1 278 ? 6.617 6.171 -9.723 1.00 90.19 278 ARG A C 1
ATOM 2273 O O . ARG A 1 278 ? 7.752 6.531 -9.415 1.00 90.19 278 ARG A O 1
ATOM 2280 N N . VAL A 1 279 ? 5.996 5.151 -9.129 1.00 90.50 279 VAL A N 1
ATOM 2281 C CA . VAL A 1 279 ? 6.636 4.347 -8.079 1.00 90.50 279 VAL A CA 1
ATOM 2282 C C . VAL A 1 279 ? 7.839 3.598 -8.644 1.00 90.50 279 VAL A C 1
ATOM 2284 O O . VAL A 1 279 ? 8.921 3.694 -8.071 1.00 90.50 279 VAL A O 1
ATOM 2287 N N . LEU A 1 280 ? 7.687 2.924 -9.786 1.00 90.19 280 LEU A N 1
ATOM 2288 C CA . LEU A 1 280 ? 8.768 2.167 -10.422 1.00 90.19 280 LEU A CA 1
ATOM 2289 C C . LEU A 1 280 ? 9.964 3.062 -10.782 1.00 90.19 280 LEU A C 1
ATOM 2291 O O . LEU A 1 280 ? 11.099 2.754 -10.416 1.00 90.19 280 LEU A O 1
ATOM 2295 N N . LEU A 1 281 ? 9.719 4.217 -11.411 1.00 88.56 281 LEU A N 1
ATOM 2296 C CA . LEU A 1 281 ? 10.774 5.186 -11.740 1.00 88.56 281 LEU A CA 1
ATOM 2297 C C . LEU A 1 281 ? 11.491 5.721 -10.496 1.00 88.56 281 LEU A C 1
ATOM 2299 O O . LEU A 1 281 ? 12.714 5.885 -10.509 1.00 88.56 281 LEU A O 1
ATOM 2303 N N . LYS A 1 282 ? 10.757 5.943 -9.400 1.00 87.31 282 LYS A N 1
ATOM 2304 C CA . LYS A 1 282 ? 11.352 6.354 -8.126 1.00 87.31 282 LYS A CA 1
ATOM 2305 C C . LYS A 1 282 ? 12.288 5.276 -7.567 1.00 87.31 282 LYS A C 1
ATOM 2307 O O . LYS A 1 282 ? 13.413 5.613 -7.198 1.00 87.31 282 LYS A O 1
ATOM 2312 N N . LEU A 1 283 ? 11.890 3.998 -7.588 1.00 84.38 283 LEU A N 1
ATOM 2313 C CA . LEU A 1 283 ? 12.740 2.884 -7.131 1.00 84.38 283 LEU A CA 1
ATOM 2314 C C . LEU A 1 283 ? 14.084 2.835 -7.875 1.00 84.38 283 LEU A C 1
ATOM 2316 O O . LEU A 1 283 ? 15.131 2.644 -7.254 1.00 84.38 283 LEU A O 1
ATOM 2320 N N . ILE A 1 284 ? 14.071 3.061 -9.193 1.00 82.94 284 ILE A N 1
ATOM 2321 C CA . ILE A 1 284 ? 15.298 3.122 -10.004 1.00 82.94 284 ILE A CA 1
ATOM 2322 C C . ILE A 1 284 ? 16.204 4.256 -9.536 1.00 82.94 284 ILE A C 1
ATOM 2324 O O . ILE A 1 284 ? 17.400 4.038 -9.331 1.00 82.94 284 ILE A O 1
ATOM 2328 N N . SER A 1 285 ? 15.628 5.454 -9.381 1.00 74.81 285 SER A N 1
ATOM 2329 C CA . SER A 1 285 ? 16.371 6.665 -9.024 1.00 74.81 285 SER A CA 1
ATOM 2330 C C . SER A 1 285 ? 17.044 6.573 -7.657 1.00 74.81 285 SER A C 1
ATOM 2332 O O . SER A 1 285 ? 18.111 7.145 -7.465 1.00 74.81 285 SER A O 1
ATOM 2334 N N . GLU A 1 286 ? 16.445 5.836 -6.722 1.00 72.38 286 GLU A N 1
ATOM 2335 C CA . GLU A 1 286 ? 16.946 5.738 -5.353 1.00 72.38 286 GLU A CA 1
ATOM 2336 C C . GLU A 1 286 ? 18.025 4.663 -5.182 1.00 72.38 286 GLU A C 1
ATOM 2338 O O . GLU A 1 286 ? 18.879 4.811 -4.307 1.00 72.38 286 GLU A O 1
ATOM 2343 N N . LYS A 1 287 ? 17.993 3.573 -5.965 1.00 75.44 287 LYS A N 1
ATOM 2344 C CA . LYS A 1 287 ? 18.773 2.366 -5.625 1.00 75.44 287 LYS A CA 1
ATOM 2345 C C . LYS A 1 287 ? 19.522 1.683 -6.766 1.00 75.44 287 LYS A C 1
ATOM 2347 O O . LYS A 1 287 ? 20.599 1.147 -6.515 1.00 75.44 287 LYS A O 1
ATOM 2352 N N . TYR A 1 288 ? 18.990 1.671 -7.988 1.00 77.44 288 TYR A N 1
ATOM 2353 C CA . TYR A 1 288 ? 19.431 0.689 -8.992 1.00 77.44 288 TYR A CA 1
ATOM 2354 C C . TYR A 1 288 ? 20.228 1.259 -10.158 1.00 77.44 288 TYR A C 1
ATOM 2356 O O . TYR A 1 288 ? 21.015 0.519 -10.744 1.00 77.44 288 TYR A O 1
ATOM 2364 N N . LYS A 1 289 ? 20.079 2.554 -10.471 1.00 72.94 289 LYS A N 1
ATOM 2365 C CA . LYS A 1 289 ? 20.647 3.173 -11.683 1.00 72.94 289 LYS A CA 1
ATOM 2366 C C . LYS A 1 289 ? 22.129 2.846 -11.914 1.00 72.94 289 LYS A C 1
ATOM 2368 O O . LYS A 1 289 ? 22.521 2.658 -13.065 1.00 72.94 289 LYS A O 1
ATOM 2373 N N . ASP A 1 290 ? 22.927 2.776 -10.850 1.00 72.62 290 ASP A N 1
ATOM 2374 C CA . ASP A 1 290 ? 24.379 2.559 -10.932 1.00 72.62 290 ASP A CA 1
ATOM 2375 C C . ASP A 1 290 ? 24.842 1.211 -10.361 1.00 72.62 290 ASP A C 1
ATOM 2377 O O . ASP A 1 290 ? 25.901 0.726 -10.739 1.00 72.62 290 ASP A O 1
ATOM 2381 N N . ARG A 1 291 ? 24.047 0.574 -9.489 1.00 75.25 291 ARG A N 1
ATOM 2382 C CA . ARG A 1 291 ? 24.435 -0.668 -8.791 1.00 75.25 291 ARG A CA 1
ATOM 2383 C C . ARG A 1 291 ? 24.113 -1.934 -9.575 1.00 75.25 291 ARG A C 1
ATOM 2385 O O . ARG A 1 291 ? 24.876 -2.888 -9.529 1.00 75.25 291 ARG A O 1
ATOM 2392 N N . ASN A 1 292 ? 22.975 -1.950 -10.266 1.00 83.38 292 ASN A N 1
ATOM 2393 C CA . ASN A 1 292 ? 22.549 -3.084 -11.080 1.00 83.38 292 ASN A CA 1
ATOM 2394 C C . ASN A 1 292 ? 21.806 -2.551 -12.319 1.00 83.38 292 ASN A C 1
ATOM 2396 O O . ASN A 1 292 ? 20.583 -2.372 -12.281 1.00 83.38 292 ASN A O 1
ATOM 2400 N N . PRO A 1 293 ? 22.543 -2.252 -13.408 1.00 83.88 293 PRO A N 1
ATOM 2401 C CA . PRO A 1 293 ? 21.973 -1.687 -14.630 1.00 83.88 293 PRO A CA 1
ATOM 2402 C C . PRO A 1 293 ? 20.894 -2.571 -15.266 1.00 83.88 293 PRO A C 1
ATOM 2404 O O . PRO A 1 293 ? 19.916 -2.045 -15.790 1.00 83.88 293 PRO A O 1
ATOM 2407 N N . VAL A 1 294 ? 21.035 -3.899 -15.181 1.00 86.06 294 VAL A N 1
ATOM 2408 C CA . VAL A 1 294 ? 20.071 -4.855 -15.750 1.00 86.06 294 VAL A CA 1
ATOM 2409 C C . VAL A 1 294 ? 18.736 -4.768 -15.013 1.00 86.06 294 VAL A C 1
ATOM 2411 O O . VAL A 1 294 ? 17.698 -4.553 -15.637 1.00 86.06 294 VAL A O 1
ATOM 2414 N N . THR A 1 295 ? 18.750 -4.833 -13.679 1.00 85.81 295 THR A N 1
ATOM 2415 C CA . THR A 1 295 ? 17.530 -4.661 -12.878 1.00 85.81 295 THR A CA 1
ATOM 2416 C C . THR A 1 295 ? 16.936 -3.269 -13.061 1.00 85.81 295 THR A C 1
ATOM 2418 O O . THR A 1 295 ? 15.721 -3.138 -13.193 1.00 85.81 295 THR A O 1
ATOM 2421 N N . ALA A 1 296 ? 17.767 -2.222 -13.130 1.00 87.94 296 ALA A N 1
ATOM 2422 C CA . ALA A 1 296 ? 17.292 -0.869 -13.406 1.00 87.94 296 ALA A CA 1
ATOM 2423 C C . ALA A 1 296 ? 16.498 -0.803 -14.722 1.00 87.94 296 ALA A C 1
ATOM 2425 O O . ALA A 1 296 ? 15.403 -0.242 -14.738 1.00 87.94 296 ALA A O 1
ATOM 2426 N N . PHE A 1 297 ? 17.002 -1.422 -15.791 1.00 88.94 297 PHE A N 1
ATOM 2427 C CA . PHE A 1 297 ? 16.306 -1.494 -17.074 1.00 88.94 297 PHE A CA 1
ATOM 2428 C C . PHE A 1 297 ? 15.022 -2.307 -17.019 1.00 88.94 297 PHE A C 1
ATOM 2430 O O . PHE A 1 297 ? 14.010 -1.861 -17.550 1.00 88.94 297 PHE A O 1
ATOM 2437 N N . ASN A 1 298 ? 15.011 -3.439 -16.319 1.00 88.19 298 ASN A N 1
ATOM 2438 C CA . ASN A 1 298 ? 13.790 -4.227 -16.167 1.00 88.19 298 ASN A CA 1
ATOM 2439 C C . ASN A 1 298 ? 12.685 -3.434 -15.445 1.00 88.19 298 ASN A C 1
ATOM 2441 O O . ASN A 1 298 ? 11.528 -3.446 -15.871 1.00 88.19 298 ASN A O 1
ATOM 2445 N N . ILE A 1 299 ? 13.033 -2.666 -14.403 1.00 89.06 299 ILE A N 1
ATOM 2446 C CA . ILE A 1 299 ? 12.081 -1.756 -13.746 1.00 89.06 299 ILE A CA 1
ATOM 2447 C C . ILE A 1 299 ? 11.633 -0.647 -14.717 1.00 89.06 299 ILE A C 1
ATOM 2449 O O . ILE A 1 299 ? 10.453 -0.292 -14.739 1.00 89.06 299 ILE A O 1
ATOM 2453 N N . GLN A 1 300 ? 12.549 -0.093 -15.522 1.00 90.12 300 GLN A N 1
ATOM 2454 C CA . GLN A 1 300 ? 12.233 0.963 -16.495 1.00 90.12 300 GLN A CA 1
ATOM 2455 C C . GLN A 1 300 ? 11.273 0.455 -17.564 1.00 90.12 300 GLN A C 1
ATOM 2457 O O . GLN A 1 300 ? 10.323 1.150 -17.914 1.00 90.12 300 GLN A O 1
ATOM 2462 N N . TYR A 1 301 ? 11.491 -0.764 -18.045 1.00 88.94 301 TYR A N 1
ATOM 2463 C CA . TYR A 1 301 ? 10.637 -1.408 -19.026 1.00 88.94 301 TYR A CA 1
ATOM 2464 C C . TYR A 1 301 ? 9.221 -1.614 -18.480 1.00 88.94 301 TYR A C 1
ATOM 2466 O O . TYR A 1 301 ? 8.259 -1.217 -19.134 1.00 88.94 301 TYR A O 1
ATOM 2474 N N . LEU A 1 302 ? 9.079 -2.115 -17.245 1.00 88.31 302 LEU A N 1
ATOM 2475 C CA . LEU A 1 302 ? 7.771 -2.192 -16.583 1.00 88.31 302 LEU A CA 1
ATOM 2476 C C . LEU A 1 302 ? 7.116 -0.808 -16.449 1.00 88.31 302 LEU A C 1
ATOM 2478 O O . LEU A 1 302 ? 5.927 -0.655 -16.722 1.00 88.31 302 LEU A O 1
ATOM 2482 N N . ALA A 1 303 ? 7.877 0.221 -16.068 1.00 89.81 303 ALA A N 1
ATOM 2483 C CA . ALA A 1 303 ? 7.348 1.580 -15.965 1.00 89.81 303 ALA A CA 1
ATOM 2484 C C . ALA A 1 303 ? 6.840 2.104 -17.318 1.00 89.81 303 ALA A C 1
ATOM 2486 O O . ALA A 1 303 ? 5.759 2.691 -17.376 1.00 89.81 303 ALA A O 1
ATOM 2487 N N . LEU A 1 304 ? 7.582 1.856 -18.403 1.00 89.31 304 LEU A N 1
ATOM 2488 C CA . LEU A 1 304 ? 7.175 2.199 -19.765 1.00 89.31 304 LEU A CA 1
ATOM 2489 C C . LEU A 1 304 ? 5.947 1.411 -20.214 1.00 89.31 304 LEU A C 1
ATOM 2491 O O . LEU A 1 304 ? 5.064 1.986 -20.845 1.00 89.31 304 LEU A O 1
ATOM 2495 N N . GLU A 1 305 ? 5.852 0.126 -19.875 1.00 88.19 305 GLU A N 1
ATOM 2496 C CA . GLU A 1 305 ? 4.666 -0.678 -20.161 1.00 88.19 305 GLU A CA 1
ATOM 2497 C C . GLU A 1 305 ? 3.431 -0.069 -19.490 1.00 88.19 305 GLU A C 1
ATOM 2499 O O . GLU A 1 305 ? 2.443 0.203 -20.172 1.00 88.19 305 GLU A O 1
ATOM 2504 N N . ALA A 1 306 ? 3.504 0.252 -18.194 1.00 88.25 306 ALA A N 1
ATOM 2505 C CA . ALA A 1 306 ? 2.424 0.939 -17.488 1.00 88.25 306 ALA A CA 1
ATOM 2506 C C . ALA A 1 306 ? 2.062 2.271 -18.166 1.00 88.25 306 ALA A C 1
ATOM 2508 O O . ALA A 1 306 ? 0.890 2.583 -18.370 1.00 88.25 306 ALA A O 1
ATOM 2509 N N . MET A 1 307 ? 3.077 3.037 -18.563 1.00 88.06 307 MET A N 1
ATOM 2510 C CA . MET A 1 307 ? 2.929 4.323 -19.238 1.00 88.06 307 MET A CA 1
ATOM 2511 C C . MET A 1 307 ? 2.196 4.166 -20.584 1.00 88.06 307 MET A C 1
ATOM 2513 O O . MET A 1 307 ? 1.212 4.859 -20.835 1.00 88.06 307 MET A O 1
ATOM 2517 N N . SER A 1 308 ? 2.570 3.177 -21.399 1.00 87.56 308 SER A N 1
ATOM 2518 C CA . SER A 1 308 ? 1.941 2.894 -22.699 1.00 87.56 308 SER A CA 1
ATOM 2519 C C . SER A 1 308 ? 0.434 2.610 -22.616 1.00 87.56 308 SER A C 1
ATOM 2521 O O . SER A 1 308 ? -0.293 2.798 -23.589 1.00 87.56 308 SER A O 1
ATOM 2523 N N . ARG A 1 309 ? -0.059 2.175 -21.446 1.00 86.25 309 ARG A N 1
ATOM 2524 C CA . ARG A 1 309 ? -1.483 1.896 -21.209 1.00 86.25 309 ARG A CA 1
ATOM 2525 C C . ARG A 1 309 ? -2.301 3.139 -20.862 1.00 86.25 309 ARG A C 1
ATOM 2527 O O . ARG A 1 309 ? -3.523 3.032 -20.764 1.00 86.25 309 ARG A O 1
ATOM 2534 N N . THR A 1 310 ? -1.662 4.298 -20.720 1.00 84.25 310 THR A N 1
ATOM 2535 C CA . THR A 1 310 ? -2.337 5.592 -20.550 1.00 84.25 310 THR A CA 1
ATOM 2536 C C . THR A 1 310 ? -2.376 6.360 -21.874 1.00 84.25 310 THR A C 1
ATOM 2538 O O . THR A 1 310 ? -1.557 6.130 -22.760 1.00 84.25 310 THR A O 1
ATOM 2541 N N . SER A 1 311 ? -3.295 7.313 -22.019 1.00 77.69 311 SER A N 1
ATOM 2542 C CA . SER A 1 311 ? -3.463 8.100 -23.249 1.00 77.69 311 SER A CA 1
ATOM 2543 C C . SER A 1 311 ? -2.430 9.225 -23.451 1.00 77.69 311 SER A C 1
ATOM 2545 O O . SER A 1 311 ? -2.638 10.091 -24.295 1.00 77.69 311 SER A O 1
ATOM 2547 N N . GLY A 1 312 ? -1.358 9.274 -22.655 1.00 73.50 312 GLY A N 1
ATOM 2548 C CA . GLY A 1 312 ? -0.488 10.449 -22.541 1.00 73.50 312 GLY A CA 1
ATOM 2549 C C . GLY A 1 312 ? 0.691 10.543 -23.515 1.00 73.50 312 GLY A C 1
ATOM 2550 O O . GLY A 1 312 ? 1.410 11.538 -23.454 1.00 73.50 312 GLY A O 1
ATOM 2551 N N . PHE A 1 313 ? 0.947 9.536 -24.363 1.00 80.12 313 PHE A N 1
ATOM 2552 C CA . PHE A 1 313 ? 2.234 9.409 -25.077 1.00 80.12 313 PHE A CA 1
ATOM 2553 C C . PHE A 1 313 ? 2.084 8.882 -26.504 1.00 80.12 313 PHE A C 1
ATOM 2555 O O . PHE A 1 313 ? 1.130 8.175 -26.825 1.00 80.12 313 PHE A O 1
ATOM 2562 N N . THR A 1 314 ? 3.062 9.198 -27.354 1.00 84.62 314 THR A N 1
ATOM 2563 C CA . THR A 1 314 ? 3.147 8.690 -28.729 1.00 84.62 314 THR A CA 1
ATOM 2564 C C . THR A 1 314 ? 3.990 7.415 -28.801 1.00 84.62 314 THR A C 1
ATOM 2566 O O . THR A 1 314 ? 4.852 7.168 -27.957 1.00 84.62 314 THR A O 1
ATOM 2569 N N . ILE A 1 315 ? 3.782 6.618 -29.854 1.00 84.06 315 ILE A N 1
ATOM 2570 C CA . ILE A 1 315 ? 4.597 5.424 -30.133 1.00 84.06 315 ILE A CA 1
ATOM 2571 C C . ILE A 1 315 ? 6.074 5.801 -30.324 1.00 84.06 315 ILE A C 1
ATOM 2573 O O . ILE A 1 315 ? 6.943 5.109 -29.804 1.00 84.06 315 ILE A O 1
ATOM 2577 N N . SER A 1 316 ? 6.359 6.922 -31.001 1.00 87.06 316 SER A N 1
ATOM 2578 C CA . SER A 1 316 ? 7.731 7.428 -31.174 1.00 87.06 316 SER A CA 1
ATOM 2579 C C . SER A 1 316 ? 8.414 7.644 -29.828 1.00 87.06 316 SER A C 1
ATOM 2581 O O . SER A 1 316 ? 9.493 7.113 -29.598 1.00 87.06 316 SER A O 1
ATOM 2583 N N . TRP A 1 317 ? 7.742 8.340 -28.905 1.00 90.44 317 TRP A N 1
ATOM 2584 C CA . TRP A 1 317 ? 8.279 8.590 -27.570 1.00 90.44 317 TRP A CA 1
ATOM 2585 C C . TRP A 1 317 ? 8.582 7.288 -26.817 1.00 90.44 317 TRP A C 1
ATOM 2587 O O . TRP A 1 317 ? 9.614 7.177 -26.156 1.00 90.44 317 TRP A O 1
ATOM 2597 N N . TYR A 1 318 ? 7.696 6.293 -26.929 1.00 86.38 318 TYR A N 1
ATOM 2598 C CA . TYR A 1 318 ? 7.893 4.991 -26.295 1.00 86.38 318 TYR A CA 1
ATOM 2599 C C . TYR A 1 318 ? 9.132 4.276 -26.848 1.00 86.38 318 TYR A C 1
ATOM 2601 O O . TYR A 1 318 ? 9.967 3.816 -26.072 1.00 86.38 318 TYR A O 1
ATOM 2609 N N . ILE A 1 319 ? 9.275 4.223 -28.177 1.00 87.88 319 ILE A N 1
ATOM 2610 C CA . ILE A 1 319 ? 10.429 3.604 -28.843 1.00 87.88 319 ILE A CA 1
ATOM 2611 C C . ILE A 1 319 ? 11.723 4.313 -28.430 1.00 87.88 319 ILE A C 1
ATOM 2613 O O . ILE A 1 319 ? 12.672 3.649 -28.011 1.00 87.88 319 ILE A O 1
ATOM 2617 N N . ASP A 1 320 ? 11.742 5.647 -28.461 1.00 89.81 320 ASP A N 1
ATOM 2618 C CA . ASP A 1 320 ? 12.904 6.446 -28.064 1.00 89.81 320 ASP A CA 1
ATOM 2619 C C . ASP A 1 320 ? 13.309 6.171 -26.609 1.00 89.81 320 ASP A C 1
ATOM 2621 O O . ASP A 1 320 ? 14.495 6.034 -26.296 1.00 89.81 320 ASP A O 1
ATOM 2625 N N . ALA A 1 321 ? 12.334 6.043 -25.705 1.00 87.88 321 ALA A N 1
ATOM 2626 C CA . ALA A 1 321 ? 12.590 5.732 -24.304 1.00 87.88 321 ALA A CA 1
ATOM 2627 C C . ALA A 1 321 ? 13.175 4.322 -24.118 1.00 87.88 321 ALA A C 1
ATOM 2629 O O . ALA A 1 321 ? 14.157 4.167 -23.388 1.00 87.88 321 ALA A O 1
ATOM 2630 N N . VAL A 1 322 ? 12.623 3.311 -24.801 1.00 88.00 322 VAL A N 1
ATOM 2631 C CA . VAL A 1 322 ? 13.149 1.934 -24.770 1.00 88.00 322 VAL A CA 1
ATOM 2632 C C . VAL A 1 322 ? 14.589 1.896 -25.278 1.00 88.00 322 VAL A C 1
ATOM 2634 O O . VAL A 1 322 ? 15.460 1.355 -24.594 1.00 88.00 322 VAL A O 1
ATOM 2637 N N . LEU A 1 323 ? 14.860 2.512 -26.434 1.00 89.81 323 LEU A N 1
ATOM 2638 C CA . LEU A 1 323 ? 16.201 2.562 -27.023 1.00 89.81 323 LEU A CA 1
ATOM 2639 C C . LEU A 1 323 ? 17.193 3.271 -26.098 1.00 89.81 323 LEU A C 1
ATOM 2641 O O . LEU A 1 323 ? 18.284 2.758 -25.848 1.00 89.81 323 LEU A O 1
ATOM 2645 N N . LYS A 1 324 ? 16.800 4.413 -25.524 1.00 89.25 324 LYS A N 1
ATOM 2646 C CA . LYS A 1 324 ? 17.628 5.167 -24.576 1.00 89.25 324 LYS A CA 1
ATOM 2647 C C . LYS A 1 324 ? 18.002 4.337 -23.349 1.00 89.25 324 LYS A C 1
ATOM 2649 O O . LYS A 1 324 ? 19.152 4.376 -22.907 1.00 89.25 324 LYS A O 1
ATOM 2654 N N . TYR A 1 325 ? 17.047 3.609 -22.775 1.00 88.69 325 TYR A N 1
ATOM 2655 C CA . TYR A 1 325 ? 17.308 2.767 -21.610 1.00 88.69 325 TYR A CA 1
ATOM 2656 C C . TYR A 1 325 ? 18.165 1.549 -21.965 1.00 88.69 325 TYR A C 1
ATOM 2658 O O . TYR A 1 325 ? 19.115 1.260 -21.237 1.00 88.69 325 TYR A O 1
ATOM 2666 N N . GLY A 1 326 ? 17.900 0.899 -23.103 1.00 85.88 326 GLY A N 1
ATOM 2667 C CA . GLY A 1 326 ? 18.694 -0.234 -23.586 1.00 85.88 326 GLY A CA 1
ATOM 2668 C C . GLY A 1 326 ? 20.155 0.152 -23.816 1.00 85.88 326 GLY A C 1
ATOM 2669 O O . GLY A 1 326 ? 21.060 -0.480 -23.270 1.00 85.88 326 GLY A O 1
ATOM 2670 N N . TYR A 1 327 ? 20.385 1.267 -24.513 1.00 87.50 327 TYR A N 1
ATOM 2671 C CA . TYR A 1 327 ? 21.725 1.804 -24.746 1.00 87.50 327 TYR A CA 1
ATOM 2672 C C . TYR A 1 327 ? 22.460 2.141 -23.440 1.00 87.50 327 TYR A C 1
ATOM 2674 O O . TYR A 1 327 ? 23.639 1.827 -23.277 1.00 87.50 327 TYR A O 1
ATOM 2682 N N . SER A 1 328 ? 21.761 2.728 -22.460 1.00 85.62 328 SER A N 1
ATOM 2683 C CA . SER A 1 328 ? 22.358 3.041 -21.156 1.00 85.62 328 SER A CA 1
ATOM 2684 C C . SER A 1 328 ? 22.829 1.794 -20.401 1.00 85.62 328 SER A C 1
ATOM 2686 O O . SER A 1 328 ? 23.814 1.885 -19.666 1.00 85.62 328 SER A O 1
ATOM 2688 N N . VAL A 1 329 ? 22.137 0.659 -20.524 1.00 86.81 329 VAL A N 1
ATOM 2689 C CA . VAL A 1 329 ? 22.577 -0.599 -19.903 1.00 86.81 329 VAL A CA 1
ATOM 2690 C C . VAL A 1 329 ? 23.759 -1.187 -20.639 1.00 86.81 329 VAL A C 1
ATOM 2692 O O . VAL A 1 329 ? 24.723 -1.600 -19.995 1.00 86.81 329 VAL A O 1
ATOM 2695 N N . GLU A 1 330 ? 23.712 -1.200 -21.967 1.00 85.44 330 GLU A N 1
ATOM 2696 C CA . GLU A 1 330 ? 24.794 -1.724 -22.793 1.00 85.44 330 GLU A CA 1
ATOM 2697 C C . GLU A 1 330 ? 26.119 -1.005 -22.498 1.00 85.44 330 GLU A C 1
ATOM 2699 O O . GLU A 1 330 ? 27.139 -1.651 -22.267 1.00 85.44 330 GLU A O 1
ATOM 2704 N N . GLN A 1 331 ? 26.104 0.328 -22.399 1.00 85.88 331 GLN A N 1
ATOM 2705 C CA . GLN A 1 331 ? 27.296 1.098 -22.037 1.00 85.88 331 GLN A CA 1
ATOM 2706 C C . GLN A 1 331 ? 27.826 0.753 -20.638 1.00 85.88 331 GLN A C 1
ATOM 2708 O O . GLN A 1 331 ? 29.023 0.528 -20.460 1.00 85.88 331 GLN A O 1
ATOM 2713 N N . LYS A 1 332 ? 26.947 0.696 -19.631 1.00 83.25 332 LYS A N 1
ATOM 2714 C CA . LYS A 1 332 ? 27.359 0.426 -18.243 1.00 83.25 332 LYS A CA 1
ATOM 2715 C C . LYS A 1 332 ? 27.860 -0.999 -18.042 1.00 83.25 332 LYS A C 1
ATOM 2717 O O . LYS A 1 332 ? 28.783 -1.217 -17.266 1.00 83.25 332 LYS A O 1
ATOM 2722 N N . THR A 1 333 ? 27.269 -1.964 -18.737 1.00 81.31 333 THR A N 1
ATOM 2723 C CA . THR A 1 333 ? 27.713 -3.360 -18.685 1.00 81.31 333 THR A CA 1
ATOM 2724 C C . THR A 1 333 ? 29.060 -3.527 -19.382 1.00 81.31 333 THR A C 1
ATOM 2726 O O . THR A 1 333 ? 29.967 -4.080 -18.770 1.00 81.31 333 THR A O 1
ATOM 2729 N N . LYS A 1 334 ? 29.259 -2.955 -20.578 1.00 78.88 334 LYS A N 1
ATOM 2730 C CA . LYS A 1 334 ? 30.562 -2.958 -21.273 1.00 78.88 334 LYS A CA 1
ATOM 2731 C C . LYS A 1 334 ? 31.688 -2.337 -20.438 1.00 78.88 334 LYS A C 1
ATOM 2733 O O . LYS A 1 334 ? 32.761 -2.924 -20.344 1.00 78.88 334 LYS A O 1
ATOM 2738 N N . ASN A 1 335 ? 31.432 -1.212 -19.770 1.00 63.25 335 ASN A N 1
ATOM 2739 C CA . ASN A 1 335 ? 32.433 -0.556 -18.920 1.00 63.25 335 ASN A CA 1
ATOM 2740 C C . ASN A 1 335 ? 32.790 -1.364 -17.658 1.00 63.25 335 ASN A C 1
ATOM 2742 O O . ASN A 1 335 ? 33.914 -1.266 -17.176 1.00 63.25 335 ASN A O 1
ATOM 2746 N N . ASN A 1 336 ? 31.877 -2.193 -17.143 1.00 58.91 336 ASN A N 1
ATOM 2747 C CA . ASN A 1 336 ? 32.158 -3.073 -16.003 1.00 58.91 336 ASN A CA 1
ATOM 2748 C C . ASN A 1 336 ? 32.988 -4.312 -16.387 1.00 58.91 336 ASN A C 1
ATOM 2750 O O . ASN A 1 336 ? 33.674 -4.861 -15.530 1.00 58.91 336 ASN A O 1
ATOM 2754 N N . PHE A 1 337 ? 32.958 -4.739 -17.655 1.00 54.34 337 PHE A N 1
ATOM 2755 C CA . PHE A 1 337 ? 33.779 -5.848 -18.164 1.00 54.34 337 PHE A CA 1
ATOM 2756 C C . PHE A 1 337 ? 35.149 -5.406 -18.711 1.00 54.34 337 PHE A C 1
ATOM 2758 O O . PHE A 1 337 ? 36.004 -6.254 -18.931 1.00 54.34 337 PHE A O 1
ATOM 2765 N N . GLY A 1 338 ? 35.375 -4.104 -18.917 1.00 46.22 338 GLY A N 1
ATOM 2766 C CA . GLY A 1 338 ? 36.637 -3.552 -19.434 1.00 46.22 338 GLY A CA 1
ATOM 2767 C C . GLY A 1 338 ? 37.700 -3.205 -18.380 1.00 46.22 338 GLY A C 1
ATOM 2768 O O . GLY A 1 338 ? 38.727 -2.646 -18.746 1.00 46.22 338 GLY A O 1
ATOM 2769 N N . ASN A 1 339 ? 37.458 -3.499 -17.097 1.00 40.59 339 ASN A N 1
ATOM 2770 C CA . ASN A 1 339 ? 38.353 -3.181 -15.971 1.00 40.59 339 ASN A CA 1
ATOM 2771 C C . ASN A 1 339 ? 39.038 -4.422 -15.350 1.00 40.59 339 ASN A C 1
ATOM 2773 O O . ASN A 1 339 ? 39.408 -4.385 -14.176 1.00 40.59 339 ASN A O 1
ATOM 2777 N N . TYR A 1 340 ? 39.198 -5.506 -16.116 1.00 38.72 340 TYR A N 1
ATOM 2778 C CA . TYR A 1 340 ? 39.995 -6.678 -15.729 1.00 38.72 340 TYR A CA 1
ATOM 2779 C C . TYR A 1 340 ? 41.207 -6.853 -16.632 1.00 38.72 340 TYR A C 1
ATOM 2781 O O . TYR A 1 340 ? 41.027 -6.762 -17.868 1.00 38.72 340 TYR A O 1
#

Organism: NCBI:txid1754190